Protein AF-A0A7V8VY55-F1 (afdb_monomer)

pLDDT: mean 92.59, std 13.42, range [34.66, 98.81]

Foldseek 3Di:
DVQLQQDQFDFDDDDPDHTRDGDGDDDHDPDNRDADEQEDALDLVSLLVCLLVLHAYEYELDFAFSLVSLVSLVSNVVSVVVNVHDCVSHAYEYEAEEAEDQFQVVQCVQQVVFVLVQVQVVCVVPVNDRDDPVRVVNQPPLRHRYQTGYLVSNLVSVVVVCVSRVGPYYHYPHGHGDGPPVRSVNRVCSCVPRNVVSNVVVVVVVDPDPPPPPPDD

Mean predicted aligned error: 5.54 Å

Radius of gyration: 20.65 Å; Cα contacts (8 Å, |Δi|>4): 339; chains: 1; bounding box: 46×53×50 Å

Sequence (217 aa):
LLAIRERETVNWSGRHRPPIDGRGVYPRALQTPLPIWLASGGTPASAQRGGALGLPMVLAIIGGHWRRFRSIVDIHRHAAKTHEHTPEATPVAINSLGFIAKDSQTALDTYYPAYTAAMRRVASERGWGTMTRDAYDAQVTPEGALYVGSPQQIVEKILHSHEVFGHDRFILQLGTGTIPHREMLAAIELYGSEVIPAVRSALATNAPVPDSEAIAL

Secondary structure (DSSP, 8-state):
-HHHHH-SEEEE--SSS--EEEEE-SSPPSSSSPP-PEEESS-HHHHHHHHHTT--EEEE--SSBGGGGHHHHHHHHHHHHHTT--TTTS-EEEEEEEEE-SSHHHHHHHHHHHHHHHHHHHHHHHTPPP--HHHHHHHHSTTBS-EEE-HHHHHHHHHHHHHHH--SEEEEEE--S---HHHHHHHHHHIIIIIHHHHHHHHHHTSPPPPTTTT--

Nearest PDB structures (foldseek):
  2i7g-assembly1_A  TM=9.757E-01  e=7.241E-27  Agrobacterium fabrum str. C58
  7bip-assembly1_B  TM=8.448E-01  e=4.857E-12  Streptomyces bottropensis
  6ket-assembly1_A  TM=7.429E-01  e=2.023E-09  Cylindrospermum alatosporum CCALA 988
  6ket-assembly1_B  TM=6.864E-01  e=1.136E-09  Cylindrospermum alatosporum CCALA 988
  8k74-assembly1_B  TM=7.537E-01  e=1.007E-08  Klebsiella sp. PCX

Structure (mmCIF, N/CA/C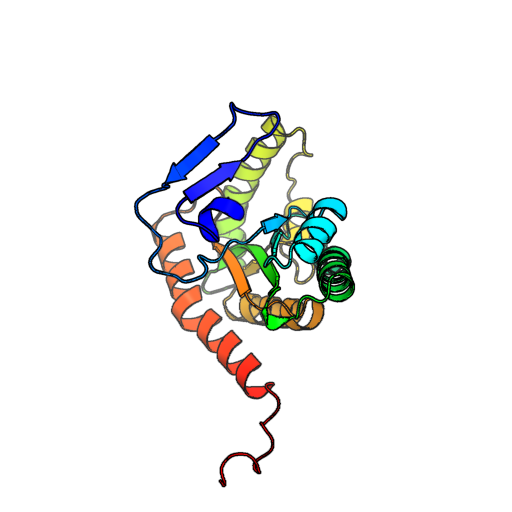/O backbone):
data_AF-A0A7V8VY55-F1
#
_entry.id   AF-A0A7V8VY55-F1
#
loop_
_atom_site.group_PDB
_atom_site.id
_atom_site.type_symbol
_atom_site.label_atom_id
_atom_site.label_alt_id
_atom_site.label_comp_id
_atom_site.label_asym_id
_atom_site.label_entity_id
_atom_site.label_seq_id
_atom_site.pdbx_PDB_ins_code
_atom_site.Cartn_x
_atom_site.Cartn_y
_atom_site.Cartn_z
_atom_site.occupancy
_atom_site.B_iso_or_equiv
_atom_site.auth_seq_id
_atom_site.auth_comp_id
_atom_site.auth_asym_id
_atom_site.auth_atom_id
_atom_site.pdbx_PDB_model_num
ATOM 1 N N . LEU A 1 1 ? -17.771 6.994 12.066 1.00 90.38 1 LEU A N 1
ATOM 2 C CA . LEU A 1 1 ? -17.446 5.635 11.574 1.00 90.38 1 LEU A CA 1
ATOM 3 C C . LEU A 1 1 ? -17.105 4.691 12.718 1.00 90.38 1 LEU A C 1
ATOM 5 O O . LEU A 1 1 ? -17.870 3.764 12.904 1.00 90.38 1 LEU A O 1
ATOM 9 N N . LEU A 1 2 ? -16.066 4.947 13.527 1.00 94.94 2 LEU A N 1
ATOM 10 C CA . LEU A 1 2 ? -15.728 4.077 14.673 1.00 94.94 2 LEU A CA 1
ATOM 11 C C . LEU A 1 2 ? -16.914 3.856 15.631 1.00 94.94 2 LEU A C 1
ATOM 13 O O . LEU A 1 2 ? -17.270 2.715 15.888 1.00 94.94 2 LEU A O 1
ATOM 17 N N . ALA A 1 3 ? -17.620 4.925 16.017 1.00 94.81 3 ALA A N 1
ATOM 18 C CA . ALA A 1 3 ? -18.830 4.815 16.841 1.00 94.81 3 ALA A CA 1
ATOM 19 C C . ALA A 1 3 ? -19.946 3.965 16.194 1.00 94.81 3 ALA A C 1
ATOM 21 O O . ALA A 1 3 ? -20.621 3.207 16.877 1.00 94.81 3 ALA A O 1
ATOM 22 N N . ILE A 1 4 ? -20.113 4.062 14.869 1.00 95.12 4 ILE A N 1
ATOM 23 C CA . ILE A 1 4 ? -21.110 3.285 14.109 1.00 95.12 4 ILE A CA 1
ATOM 24 C C . ILE A 1 4 ? -20.699 1.814 14.002 1.00 95.12 4 ILE A C 1
ATOM 26 O O . ILE A 1 4 ? -21.555 0.937 14.024 1.00 95.12 4 ILE A O 1
ATOM 30 N N . ARG A 1 5 ? -19.398 1.530 13.877 1.00 95.62 5 ARG A N 1
ATOM 31 C CA . ARG A 1 5 ? -18.861 0.165 13.890 1.00 95.62 5 ARG A CA 1
ATOM 32 C C . ARG A 1 5 ? -19.127 -0.509 15.232 1.00 95.62 5 ARG A C 1
ATOM 34 O O . ARG A 1 5 ? -19.500 -1.673 15.258 1.00 95.62 5 ARG A O 1
ATOM 41 N N . GLU A 1 6 ? -18.921 0.228 16.315 1.00 94.50 6 GLU A N 1
ATOM 42 C CA . GLU A 1 6 ? -18.968 -0.300 17.675 1.00 94.50 6 GLU A CA 1
ATOM 43 C C . GLU A 1 6 ? -20.394 -0.472 18.204 1.00 94.50 6 GLU A C 1
ATOM 45 O O . GLU A 1 6 ? -20.652 -1.379 18.988 1.00 94.50 6 GLU A O 1
ATOM 50 N N . ARG A 1 7 ? -21.335 0.380 17.775 1.00 95.00 7 ARG A N 1
ATOM 51 C CA . ARG A 1 7 ? -22.708 0.380 18.292 1.00 95.00 7 ARG A CA 1
ATOM 52 C C . ARG A 1 7 ? -23.730 0.497 17.171 1.00 95.00 7 ARG A C 1
ATOM 54 O O . ARG A 1 7 ? -23.524 1.206 16.187 1.00 95.00 7 ARG A O 1
ATOM 61 N N . GLU A 1 8 ? -24.847 -0.201 17.338 1.00 96.56 8 GLU A N 1
ATOM 62 C CA . GLU A 1 8 ? -26.006 -0.104 16.448 1.00 96.56 8 GLU A CA 1
ATOM 63 C C . GLU A 1 8 ? -26.649 1.278 16.525 1.00 96.56 8 GLU A C 1
ATOM 65 O O . GLU A 1 8 ? -26.788 1.953 15.504 1.00 96.56 8 GLU A O 1
ATOM 70 N N . THR A 1 9 ? -26.961 1.706 17.747 1.00 97.75 9 THR A N 1
ATOM 71 C CA . THR A 1 9 ? -27.528 3.018 18.054 1.00 97.75 9 THR A CA 1
ATOM 72 C C . THR A 1 9 ? -26.423 3.972 18.474 1.00 97.75 9 THR A C 1
ATOM 74 O O . THR A 1 9 ? -25.654 3.689 19.395 1.00 97.75 9 THR A O 1
ATOM 77 N N . VAL A 1 10 ? -26.338 5.117 17.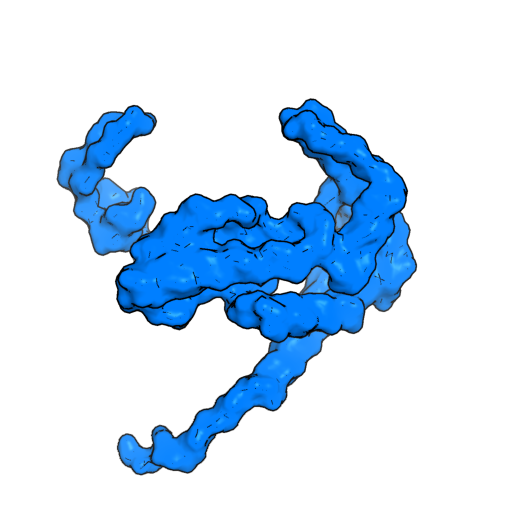801 1.00 97.06 10 VAL A N 1
ATOM 78 C CA . VAL A 1 10 ? -25.229 6.060 17.963 1.00 97.06 10 VAL A CA 1
ATOM 79 C C . VAL A 1 10 ? -25.738 7.414 18.436 1.00 97.06 10 VAL A C 1
ATOM 81 O O . VAL A 1 10 ? -26.727 7.926 17.922 1.00 97.06 10 VAL A O 1
ATOM 84 N N . ASN A 1 11 ? -25.009 8.005 19.380 1.00 96.31 11 ASN A N 1
ATOM 85 C CA . ASN A 1 11 ? -25.041 9.434 19.674 1.00 96.31 11 ASN A CA 1
ATOM 86 C C . ASN A 1 11 ? -23.726 10.039 19.178 1.00 96.31 11 ASN A C 1
ATOM 88 O O . ASN A 1 11 ? -22.653 9.553 19.540 1.00 96.31 11 ASN A O 1
ATOM 92 N N . TRP A 1 12 ? -23.782 11.048 18.310 1.00 95.88 12 TRP A N 1
ATOM 93 C CA . TRP A 1 12 ? -22.575 11.665 17.759 1.00 95.88 12 TRP A CA 1
ATOM 94 C C . TRP A 1 12 ? -22.800 13.122 17.371 1.00 95.88 12 TRP A C 1
ATOM 96 O O . TRP A 1 12 ? -23.773 13.433 16.690 1.00 95.88 12 TRP A O 1
ATOM 106 N N . SER A 1 13 ? -21.846 13.992 17.696 1.00 96.44 13 SER A N 1
ATOM 107 C CA . SER A 1 13 ? -21.814 15.400 17.286 1.00 96.44 13 SER A CA 1
ATOM 108 C C . SER A 1 13 ? -20.437 15.781 16.721 1.00 96.44 13 SER A C 1
ATOM 110 O O . SER A 1 13 ? -19.425 15.136 17.002 1.00 96.44 13 SER A O 1
ATOM 112 N N . GLY A 1 14 ? -20.389 16.815 15.876 1.00 95.06 14 GLY A N 1
ATOM 113 C CA . GLY A 1 14 ? -19.158 17.286 15.241 1.00 95.06 14 GLY A CA 1
ATOM 114 C C . GLY A 1 14 ? -19.376 18.551 14.412 1.00 95.06 14 GLY A C 1
ATOM 115 O O . GLY A 1 14 ? -20.420 19.185 14.505 1.00 95.06 14 GLY A O 1
ATOM 116 N N . ARG A 1 15 ? -18.381 18.934 13.601 1.00 96.50 15 ARG A N 1
ATOM 117 C CA . ARG A 1 15 ? -18.374 20.230 12.888 1.00 96.50 15 ARG A CA 1
ATOM 118 C C . ARG A 1 15 ? -18.890 20.189 11.447 1.00 96.50 15 ARG A C 1
ATOM 120 O O . ARG A 1 15 ? -19.229 21.227 10.900 1.00 96.50 15 ARG A O 1
ATOM 127 N N . HIS A 1 16 ? -18.904 19.016 10.816 1.00 94.88 16 HIS A N 1
ATOM 128 C CA . HIS A 1 16 ? -19.118 18.892 9.364 1.00 94.88 16 HIS A CA 1
ATOM 129 C C . HIS A 1 16 ? -20.530 18.444 8.970 1.00 94.88 16 HIS A C 1
ATOM 131 O O . HIS A 1 16 ? -20.820 18.310 7.786 1.00 94.88 16 HIS A O 1
ATOM 137 N N . ARG A 1 17 ? -21.396 18.163 9.948 1.00 93.69 17 ARG A N 1
ATOM 138 C CA . ARG A 1 17 ? -22.797 17.780 9.743 1.00 93.69 17 ARG A CA 1
ATOM 139 C C . ARG A 1 17 ? -23.590 17.913 11.047 1.00 93.69 17 ARG A C 1
ATOM 141 O O . ARG A 1 17 ? -22.966 17.908 12.112 1.00 93.69 17 ARG A O 1
ATOM 148 N N . PRO A 1 18 ? -24.932 17.945 10.976 1.00 96.75 18 PRO A N 1
ATOM 149 C CA . PRO A 1 18 ? -25.785 17.851 12.154 1.00 96.75 18 PRO A CA 1
ATOM 150 C C . PRO A 1 18 ? -25.481 16.618 13.032 1.00 96.75 18 PRO A C 1
ATOM 152 O O . PRO A 1 18 ? -24.966 15.597 12.529 1.00 96.75 18 PRO A O 1
ATOM 155 N N . PRO A 1 19 ? -25.782 16.703 14.342 1.00 97.06 19 PRO A N 1
ATOM 156 C CA . PRO A 1 19 ? -25.640 15.576 15.253 1.00 97.06 19 PRO A CA 1
ATOM 157 C C . PRO A 1 19 ? -26.561 14.410 14.859 1.00 97.06 19 PRO A C 1
ATOM 159 O O . PRO A 1 19 ? -27.550 14.577 14.149 1.00 97.06 19 PRO A O 1
ATOM 162 N N . ILE A 1 20 ? -26.190 13.201 15.282 1.00 96.50 20 ILE A N 1
ATOM 163 C CA . ILE A 1 20 ? -27.088 12.045 15.312 1.00 96.50 20 ILE A CA 1
ATOM 164 C C . ILE A 1 20 ? -27.447 11.806 16.770 1.00 96.50 20 ILE A C 1
ATOM 166 O O . ILE A 1 20 ? -26.559 11.506 17.569 1.00 96.50 20 ILE A O 1
ATOM 170 N N . ASP A 1 21 ? -28.742 11.868 17.060 1.00 96.94 21 ASP A N 1
ATOM 171 C CA . ASP A 1 21 ? -29.292 11.699 18.400 1.00 96.94 21 ASP A CA 1
ATOM 172 C C . ASP A 1 21 ? -30.007 10.345 18.492 1.00 96.94 21 ASP A C 1
ATOM 174 O O . ASP A 1 21 ? -31.120 10.172 17.988 1.00 96.94 21 ASP A O 1
ATOM 178 N N . GLY A 1 22 ? -29.329 9.360 19.084 1.00 96.94 22 GLY A N 1
ATOM 179 C CA . GLY A 1 22 ? -29.888 8.051 19.425 1.00 96.94 22 GLY A CA 1
ATOM 180 C C . GLY A 1 22 ? -30.468 7.266 18.249 1.00 96.94 22 GLY A C 1
ATOM 181 O O . GLY A 1 22 ? -31.496 6.611 18.407 1.00 96.94 22 GLY A O 1
ATOM 182 N N . ARG A 1 23 ? -29.854 7.327 17.058 1.00 97.44 23 ARG A N 1
ATOM 183 C CA . ARG A 1 23 ? -30.367 6.622 15.866 1.00 97.44 23 ARG A CA 1
ATOM 184 C C . ARG A 1 23 ? -29.603 5.334 15.585 1.00 97.44 23 ARG A C 1
ATOM 186 O O . ARG A 1 23 ? -28.375 5.310 15.676 1.00 97.44 23 ARG A O 1
ATOM 193 N N . GLY A 1 24 ? -30.345 4.297 15.197 1.00 97.31 24 GLY A N 1
ATOM 194 C CA . GLY A 1 24 ? -29.802 3.047 14.670 1.00 97.31 24 GLY A CA 1
ATOM 195 C C . GLY A 1 24 ? -29.232 3.222 13.260 1.00 97.31 24 GLY A C 1
ATOM 196 O O . GLY A 1 24 ? -29.799 3.960 12.451 1.00 97.31 24 GLY A O 1
ATOM 197 N N . VAL A 1 25 ? -28.122 2.548 12.955 1.00 96.69 25 VAL A N 1
ATOM 198 C CA . VAL A 1 25 ? -27.525 2.512 11.609 1.00 96.69 25 VAL A CA 1
ATOM 199 C C . VAL A 1 25 ? -27.585 1.094 11.052 1.00 96.69 25 VAL A C 1
ATOM 201 O O . VAL A 1 25 ? -26.927 0.199 11.590 1.00 96.69 25 VAL A O 1
ATOM 204 N N . TYR A 1 26 ? -28.332 0.926 9.957 1.00 96.94 26 TYR A N 1
ATOM 205 C CA . TYR A 1 26 ? -28.643 -0.361 9.331 1.00 96.94 26 TYR A CA 1
ATOM 206 C C . TYR A 1 26 ? -28.340 -0.373 7.823 1.00 96.94 26 TYR A C 1
ATOM 208 O O . TYR A 1 26 ? -28.391 0.689 7.195 1.00 96.94 26 TYR A O 1
ATOM 216 N N . PRO A 1 27 ? -28.088 -1.558 7.229 1.00 96.44 27 PRO A N 1
ATOM 217 C CA . PRO A 1 27 ? -27.926 -2.862 7.891 1.00 96.44 27 PRO A CA 1
ATOM 218 C C . PRO A 1 27 ? -26.636 -2.948 8.728 1.00 96.44 27 PRO A C 1
ATOM 220 O O . PRO A 1 27 ? -25.718 -2.145 8.555 1.00 96.44 27 PRO A O 1
ATOM 223 N N . ARG A 1 28 ? -26.570 -3.909 9.661 1.00 95.81 28 ARG A N 1
ATOM 224 C CA . ARG A 1 28 ? -25.356 -4.161 10.456 1.00 95.81 28 ARG A CA 1
ATOM 225 C C . ARG A 1 28 ? -24.340 -4.969 9.655 1.00 95.81 28 ARG A C 1
ATOM 227 O O . ARG A 1 28 ? -24.705 -5.813 8.841 1.00 95.81 28 ARG A O 1
ATOM 234 N N . ALA A 1 29 ? -23.060 -4.692 9.895 1.00 95.19 29 ALA A N 1
ATOM 235 C CA . ALA A 1 29 ? -21.979 -5.477 9.319 1.00 95.19 29 ALA A CA 1
ATOM 236 C C . ALA A 1 29 ? -22.001 -6.900 9.890 1.00 95.19 29 ALA A C 1
ATOM 238 O O . ALA A 1 29 ? -22.255 -7.086 11.076 1.00 95.19 29 ALA A O 1
ATOM 239 N N . LEU A 1 30 ? -21.678 -7.884 9.050 1.00 96.19 30 LEU A N 1
ATOM 240 C CA . LEU A 1 30 ? -21.534 -9.277 9.478 1.00 96.19 30 LEU A CA 1
ATOM 241 C C . LEU A 1 30 ? -20.320 -9.478 10.405 1.00 96.19 30 LEU A C 1
ATOM 243 O O . LEU A 1 30 ? -20.323 -10.357 11.257 1.00 96.19 30 LEU A O 1
ATOM 247 N N . GLN A 1 31 ? -19.269 -8.674 10.222 1.00 96.06 31 GLN A N 1
ATOM 248 C CA . GLN A 1 31 ? -18.021 -8.770 10.979 1.00 96.06 31 GLN A CA 1
ATOM 249 C C . GLN A 1 31 ? -18.089 -7.984 12.294 1.00 96.06 31 GLN A C 1
ATOM 251 O O . GLN A 1 31 ? -18.498 -6.819 12.303 1.00 96.06 31 GLN A O 1
ATOM 256 N N . THR A 1 32 ? -17.560 -8.579 13.366 1.00 91.69 32 THR A N 1
ATOM 257 C CA . THR A 1 32 ? -17.476 -7.967 14.699 1.00 91.69 32 THR A CA 1
ATOM 258 C C . THR A 1 32 ? -16.022 -7.956 15.186 1.00 91.69 32 THR A C 1
ATOM 260 O O . THR A 1 32 ? -15.544 -8.986 15.653 1.00 91.69 32 THR A O 1
ATOM 263 N N . PRO A 1 33 ? -15.301 -6.821 15.106 1.00 92.06 33 PRO A N 1
ATOM 264 C CA . PRO A 1 33 ? -15.683 -5.555 14.474 1.00 92.06 33 PRO A CA 1
ATOM 265 C C . PRO A 1 33 ? -15.403 -5.530 12.955 1.00 92.06 33 PRO A C 1
ATOM 267 O O . PRO A 1 33 ? -14.492 -6.194 12.469 1.00 92.06 33 PRO A O 1
ATOM 270 N N . LEU A 1 34 ? -16.124 -4.690 12.198 1.00 95.62 34 LEU A N 1
ATOM 271 C CA . LEU A 1 34 ? -15.795 -4.391 10.793 1.00 95.62 34 LEU A CA 1
ATOM 272 C C . LEU A 1 34 ? -14.389 -3.750 10.689 1.00 95.62 34 LEU A C 1
ATOM 274 O O . LEU A 1 34 ? -14.188 -2.660 11.239 1.00 95.62 34 LEU A O 1
ATOM 278 N N . PRO A 1 35 ? -13.405 -4.348 9.989 1.00 93.75 35 PRO A N 1
ATOM 279 C CA . PRO A 1 35 ? -12.061 -3.779 9.915 1.00 93.75 35 PRO A CA 1
ATOM 280 C C . PRO A 1 35 ? -12.059 -2.399 9.246 1.00 93.75 35 PRO A C 1
ATOM 282 O O . PRO A 1 35 ? -12.605 -2.220 8.160 1.00 93.75 35 PRO A O 1
ATOM 285 N N . ILE A 1 36 ? -11.424 -1.416 9.887 1.00 96.25 36 ILE A N 1
ATOM 286 C CA . ILE A 1 36 ? -11.248 -0.064 9.340 1.00 96.25 36 ILE A CA 1
ATOM 287 C C . ILE A 1 36 ? -9.754 0.223 9.312 1.00 96.25 36 ILE A C 1
ATOM 289 O O . ILE A 1 36 ? -9.117 0.235 10.360 1.00 96.25 36 ILE A O 1
ATOM 293 N N . TRP A 1 37 ? -9.225 0.467 8.115 1.00 97.12 37 TRP A N 1
ATOM 294 C CA . TRP A 1 37 ? -7.823 0.806 7.891 1.00 97.12 37 TRP A CA 1
ATOM 295 C C . TRP A 1 37 ? -7.681 2.301 7.618 1.00 97.12 37 TRP A C 1
ATOM 297 O O . TRP A 1 37 ? -8.455 2.875 6.848 1.00 97.12 37 TRP A O 1
ATOM 307 N N . LEU A 1 38 ? -6.682 2.935 8.226 1.00 96.94 38 LEU A N 1
ATOM 308 C CA . LEU A 1 38 ? -6.334 4.324 7.954 1.00 96.94 38 LEU A CA 1
ATOM 309 C C . LEU A 1 38 ? -5.283 4.381 6.843 1.00 96.94 38 LEU A C 1
ATOM 311 O O . LEU A 1 38 ? -4.166 3.901 7.012 1.00 96.94 38 LEU A O 1
ATOM 315 N N . ALA A 1 39 ? -5.623 4.996 5.711 1.00 97.06 39 ALA A N 1
ATOM 316 C CA . ALA A 1 39 ? -4.647 5.281 4.665 1.00 97.06 39 ALA A CA 1
ATOM 317 C C . ALA A 1 39 ? -3.807 6.514 5.039 1.00 97.06 39 ALA A C 1
ATOM 319 O O . ALA A 1 39 ? -4.354 7.573 5.357 1.00 97.06 39 ALA A O 1
ATOM 320 N N . SER A 1 40 ? -2.483 6.386 4.983 1.00 94.75 40 SER A N 1
ATOM 321 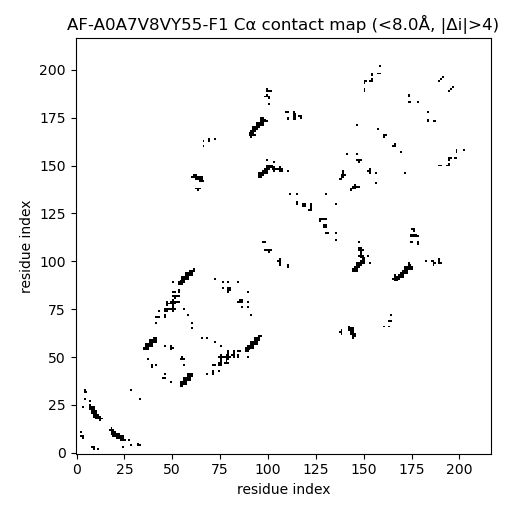C CA . SER A 1 40 ? -1.523 7.457 5.247 1.00 94.75 40 SER A CA 1
ATOM 322 C C . SER A 1 40 ? -0.654 7.710 4.020 1.00 94.75 40 SER A C 1
ATOM 324 O O . SER A 1 40 ? -0.026 6.800 3.486 1.00 94.75 40 SER A O 1
ATOM 326 N N . GLY A 1 41 ? -0.572 8.975 3.604 1.00 90.81 41 GLY A N 1
ATOM 327 C CA . GLY A 1 41 ? 0.335 9.427 2.544 1.00 90.81 41 GLY A CA 1
ATOM 328 C C . GLY A 1 41 ? 1.782 9.641 3.001 1.00 90.81 41 GLY A C 1
ATOM 329 O O . GLY A 1 41 ? 2.570 10.196 2.244 1.00 90.81 41 GLY A O 1
ATOM 330 N N . GLY A 1 42 ? 2.122 9.273 4.243 1.00 91.62 42 GLY A N 1
ATOM 331 C CA . GLY A 1 42 ? 3.464 9.458 4.800 1.00 91.62 42 GLY A CA 1
ATOM 332 C C . GLY A 1 42 ? 3.632 10.674 5.716 1.00 91.62 42 GLY A C 1
ATOM 333 O O . GLY A 1 42 ? 4.760 11.083 5.967 1.00 91.62 42 GLY A O 1
ATOM 334 N N . THR A 1 43 ? 2.548 11.273 6.226 1.00 94.50 43 THR A N 1
ATOM 335 C CA . THR A 1 43 ? 2.656 12.368 7.204 1.00 94.50 43 THR A CA 1
ATOM 336 C C . THR A 1 43 ? 2.747 11.824 8.639 1.00 94.50 43 THR A C 1
ATOM 338 O O . THR A 1 43 ? 1.919 10.990 9.025 1.00 94.50 43 THR A O 1
ATOM 341 N N . PRO A 1 44 ? 3.690 12.318 9.471 1.00 97.06 44 PRO A N 1
ATOM 342 C CA . PRO A 1 44 ? 3.822 11.909 10.873 1.00 97.06 44 PRO A CA 1
ATOM 343 C C . PRO A 1 44 ? 2.519 12.002 11.674 1.00 97.06 44 PRO A C 1
ATOM 345 O O . PRO A 1 44 ? 2.152 11.065 12.378 1.00 97.06 44 PRO A O 1
ATOM 348 N N . ALA A 1 45 ? 1.769 13.096 11.507 1.00 97.62 45 ALA A N 1
ATOM 349 C CA . ALA A 1 45 ? 0.528 13.331 12.244 1.00 97.62 45 ALA A CA 1
ATOM 350 C C . ALA A 1 45 ? -0.560 12.281 11.948 1.00 97.62 45 ALA A C 1
ATOM 352 O O . ALA A 1 45 ? -1.260 11.842 12.863 1.00 97.62 45 ALA A O 1
ATOM 353 N N . SER A 1 46 ? -0.699 11.841 10.690 1.00 96.81 46 SER A N 1
ATOM 354 C CA . SER A 1 46 ? -1.668 10.795 10.333 1.00 96.81 46 SER A CA 1
ATOM 355 C C . SER A 1 46 ? -1.270 9.439 10.911 1.00 96.81 46 SER A C 1
ATOM 357 O O . SER A 1 46 ? -2.131 8.726 11.425 1.00 96.81 46 SER A O 1
ATOM 359 N N . ALA A 1 47 ? 0.023 9.100 10.876 1.00 97.81 47 ALA A N 1
ATOM 360 C CA . ALA A 1 47 ? 0.536 7.860 11.457 1.00 97.81 47 ALA A CA 1
ATOM 361 C C . ALA A 1 47 ? 0.357 7.824 12.980 1.00 97.81 47 ALA A C 1
ATOM 363 O O . ALA A 1 47 ? -0.187 6.855 13.509 1.00 97.81 47 ALA A O 1
ATOM 364 N N . GLN A 1 48 ? 0.718 8.910 13.669 1.00 98.12 48 GLN A N 1
ATOM 365 C CA . GLN A 1 48 ? 0.543 9.039 15.116 1.00 98.12 48 GLN A CA 1
ATOM 366 C C . GLN A 1 48 ? -0.929 8.886 15.511 1.00 98.12 48 GLN A C 1
ATOM 368 O O . GLN A 1 48 ? -1.253 8.138 16.430 1.00 98.12 48 GLN A O 1
ATOM 373 N N . ARG A 1 49 ? -1.840 9.550 14.788 1.00 97.50 49 ARG A N 1
ATOM 374 C CA . ARG A 1 49 ? -3.281 9.433 15.033 1.00 97.50 49 ARG A CA 1
ATOM 375 C C . ARG A 1 49 ? -3.793 8.011 14.801 1.00 97.50 49 ARG A C 1
ATOM 377 O O . ARG A 1 49 ? -4.627 7.548 15.571 1.00 97.50 49 ARG A O 1
ATOM 384 N N . GLY A 1 50 ? -3.333 7.340 13.744 1.00 97.25 50 GLY A N 1
ATOM 385 C CA . GLY A 1 50 ? -3.708 5.955 13.454 1.00 97.25 50 GLY A CA 1
ATOM 386 C C . GLY A 1 50 ? -3.309 5.005 14.581 1.00 97.25 50 GLY A C 1
ATOM 387 O O . GLY A 1 50 ? -4.147 4.238 15.048 1.00 97.25 50 GLY A O 1
ATOM 388 N N . GLY A 1 51 ? -2.069 5.131 15.064 1.00 97.88 51 GLY A N 1
ATOM 389 C CA . GLY A 1 51 ? -1.560 4.326 16.172 1.00 97.88 51 GLY A CA 1
ATOM 390 C C . GLY A 1 51 ? -2.308 4.596 17.474 1.00 97.88 51 GLY A C 1
ATOM 391 O O . GLY A 1 51 ? -2.800 3.665 18.096 1.00 97.88 51 GLY A O 1
ATOM 392 N N . ALA A 1 52 ? -2.498 5.867 17.840 1.00 97.88 52 ALA A N 1
ATOM 393 C CA . ALA A 1 52 ? -3.229 6.245 19.055 1.00 97.88 52 ALA A CA 1
ATOM 394 C C . ALA A 1 52 ? -4.677 5.714 19.091 1.00 97.88 52 ALA A C 1
ATOM 396 O O . ALA A 1 52 ? -5.209 5.407 20.156 1.00 97.88 52 ALA A O 1
ATOM 397 N N . LEU A 1 53 ? -5.319 5.588 17.923 1.00 96.94 53 LEU A N 1
ATOM 398 C CA . LEU A 1 53 ? -6.669 5.034 17.785 1.00 96.94 53 LEU A CA 1
ATOM 399 C C . LEU A 1 53 ? -6.714 3.498 17.720 1.00 96.94 53 LEU A C 1
ATOM 401 O O . LEU A 1 53 ? -7.807 2.951 17.571 1.00 96.94 53 LEU A O 1
ATOM 405 N N . GLY A 1 54 ? -5.570 2.812 17.768 1.00 97.00 54 GLY A N 1
ATOM 406 C CA . GLY A 1 54 ? -5.511 1.356 17.643 1.00 97.00 54 GLY A CA 1
ATOM 407 C C . GLY A 1 54 ? -5.976 0.864 16.274 1.00 97.00 54 GLY A C 1
ATOM 408 O O . GLY A 1 54 ? -6.610 -0.183 16.171 1.00 97.00 54 GLY A O 1
ATOM 409 N N . LEU A 1 55 ? -5.746 1.649 15.213 1.00 97.56 55 LEU A N 1
ATOM 410 C CA . LEU A 1 55 ? -6.189 1.297 13.866 1.00 97.56 55 LEU A CA 1
ATOM 411 C C . LEU A 1 55 ? -5.050 0.712 13.027 1.00 97.56 55 LEU A C 1
ATOM 413 O O . LEU A 1 55 ? -3.948 1.273 13.023 1.00 97.56 55 LEU A O 1
ATOM 417 N N . PRO A 1 56 ? -5.338 -0.326 12.221 1.00 97.88 56 PRO A N 1
ATOM 418 C CA . PRO A 1 56 ? -4.487 -0.712 11.108 1.00 97.88 56 PRO A CA 1
ATOM 419 C C . PRO A 1 56 ? -4.164 0.472 10.187 1.00 97.88 56 PRO A C 1
ATOM 421 O O . PRO A 1 56 ? -5.025 1.326 9.936 1.00 97.88 56 PRO A O 1
ATOM 424 N N . MET A 1 57 ? -2.956 0.503 9.627 1.00 98.25 57 MET A N 1
ATOM 425 C CA . MET A 1 57 ? -2.520 1.568 8.717 1.00 98.25 57 MET A CA 1
ATOM 426 C C . MET A 1 57 ? -2.126 1.011 7.353 1.00 98.25 57 MET A C 1
ATOM 428 O O . MET A 1 57 ? -1.416 0.019 7.279 1.00 98.25 57 MET A O 1
ATOM 432 N N . VAL A 1 58 ? -2.535 1.675 6.269 1.00 98.38 58 VAL A N 1
ATOM 433 C CA . VAL A 1 58 ? -1.969 1.458 4.927 1.00 98.38 58 VAL A CA 1
ATOM 434 C C . VAL A 1 58 ? -1.079 2.648 4.583 1.00 98.38 58 VAL A C 1
ATOM 436 O O . VAL A 1 58 ? -1.565 3.778 4.528 1.00 98.38 58 VAL A O 1
ATOM 439 N N . LEU A 1 59 ? 0.212 2.414 4.366 1.00 98.12 59 LEU A N 1
ATOM 440 C CA . LEU A 1 59 ? 1.191 3.446 4.041 1.00 98.12 59 LEU A CA 1
ATOM 441 C C . LEU A 1 59 ? 1.488 3.486 2.540 1.00 98.12 59 LEU A C 1
ATOM 443 O O . LEU A 1 59 ? 2.026 2.530 1.982 1.00 98.12 59 LEU A O 1
ATOM 447 N N . ALA A 1 60 ? 1.205 4.628 1.916 1.00 97.00 60 ALA A N 1
ATOM 448 C CA . ALA A 1 60 ? 1.498 4.859 0.508 1.00 97.00 60 ALA A CA 1
ATOM 449 C C . ALA A 1 60 ? 2.979 5.158 0.285 1.00 97.00 60 ALA A C 1
ATOM 451 O O . ALA A 1 60 ? 3.484 6.209 0.678 1.00 97.00 60 ALA A O 1
ATOM 452 N N . ILE A 1 61 ? 3.658 4.243 -0.403 1.00 96.44 61 ILE A N 1
ATOM 453 C CA . ILE A 1 61 ? 5.047 4.384 -0.832 1.00 96.44 61 ILE A CA 1
ATOM 454 C C . ILE A 1 61 ? 5.035 4.976 -2.242 1.00 96.44 61 ILE A C 1
ATOM 456 O O . ILE A 1 61 ? 4.994 4.259 -3.242 1.00 96.44 61 ILE A O 1
ATOM 460 N N . ILE A 1 62 ? 5.015 6.308 -2.319 1.00 90.38 62 ILE A N 1
ATOM 461 C CA . ILE A 1 62 ? 4.965 7.051 -3.585 1.00 90.38 62 ILE A CA 1
ATOM 462 C C . ILE A 1 62 ? 6.155 8.008 -3.668 1.00 90.38 62 ILE A C 1
ATOM 464 O O . ILE A 1 62 ? 6.322 8.898 -2.831 1.00 90.38 62 ILE A O 1
ATOM 468 N N . GLY A 1 63 ? 6.956 7.840 -4.720 1.00 87.44 63 GLY A N 1
ATOM 469 C CA . GLY A 1 63 ? 8.090 8.698 -5.039 1.00 87.44 63 GLY A CA 1
ATOM 470 C C . GLY A 1 63 ? 9.320 8.488 -4.153 1.00 87.44 63 GLY A C 1
ATOM 471 O O . GLY A 1 63 ? 9.230 8.237 -2.948 1.00 87.44 63 GLY A O 1
ATOM 472 N N . GLY A 1 64 ? 10.489 8.673 -4.766 1.00 89.56 64 GLY A N 1
ATOM 473 C CA . GLY A 1 64 ? 11.788 8.639 -4.096 1.00 89.56 64 GLY A CA 1
ATOM 474 C C . GLY A 1 64 ? 12.171 7.267 -3.540 1.00 89.56 64 GLY A C 1
ATOM 475 O O . GLY A 1 64 ? 11.612 6.237 -3.914 1.00 89.56 64 GLY A O 1
ATOM 476 N N . HIS A 1 65 ? 13.147 7.279 -2.633 1.00 94.00 65 HIS A N 1
ATOM 477 C CA . HIS A 1 65 ? 13.669 6.070 -2.011 1.00 94.00 65 HIS A CA 1
ATOM 478 C C . HIS A 1 65 ? 12.662 5.494 -1.006 1.00 94.00 65 HIS A C 1
ATOM 480 O O . HIS A 1 65 ? 12.278 6.179 -0.056 1.00 94.00 65 HIS A O 1
ATOM 486 N N . TRP A 1 66 ? 12.270 4.225 -1.156 1.00 94.50 66 TRP A N 1
ATOM 487 C CA . TRP A 1 66 ? 11.229 3.629 -0.307 1.00 94.50 66 TRP A CA 1
ATOM 488 C C . TRP A 1 66 ? 11.622 3.534 1.183 1.00 94.50 66 TRP A C 1
ATOM 490 O O . TRP A 1 66 ? 10.783 3.774 2.045 1.00 94.50 66 TRP A O 1
ATOM 500 N N . ARG A 1 67 ? 12.896 3.291 1.529 1.00 95.00 67 ARG A N 1
ATOM 501 C CA . ARG A 1 67 ? 13.367 3.191 2.930 1.00 95.00 67 ARG A CA 1
ATOM 502 C C . ARG A 1 67 ? 13.040 4.410 3.792 1.00 95.00 67 ARG A C 1
ATOM 504 O O . ARG A 1 67 ? 12.828 4.257 4.992 1.00 95.00 67 ARG A O 1
ATOM 511 N N . ARG A 1 68 ? 12.933 5.608 3.202 1.00 94.00 68 ARG A N 1
ATOM 512 C CA . ARG A 1 68 ? 12.612 6.845 3.940 1.00 94.00 68 ARG A CA 1
ATOM 513 C C . ARG A 1 68 ? 11.269 6.780 4.675 1.00 94.00 68 ARG A C 1
ATOM 515 O O . ARG A 1 68 ? 11.074 7.490 5.653 1.00 94.00 68 ARG A O 1
ATOM 522 N N . PHE A 1 69 ? 10.353 5.928 4.212 1.00 96.25 69 PHE A N 1
ATOM 523 C CA . PHE A 1 69 ? 9.025 5.755 4.796 1.00 96.25 69 PHE A CA 1
ATOM 524 C C . PHE A 1 69 ? 9.035 4.934 6.096 1.00 96.25 69 PHE A C 1
ATOM 526 O O . PHE A 1 69 ? 8.016 4.884 6.785 1.00 96.25 69 PHE A O 1
ATOM 533 N N . ARG A 1 70 ? 10.177 4.338 6.478 1.00 97.00 70 ARG A N 1
ATOM 534 C CA . ARG A 1 70 ? 10.318 3.533 7.703 1.00 97.00 70 ARG A CA 1
ATOM 535 C C . ARG A 1 70 ? 9.907 4.312 8.949 1.00 97.00 70 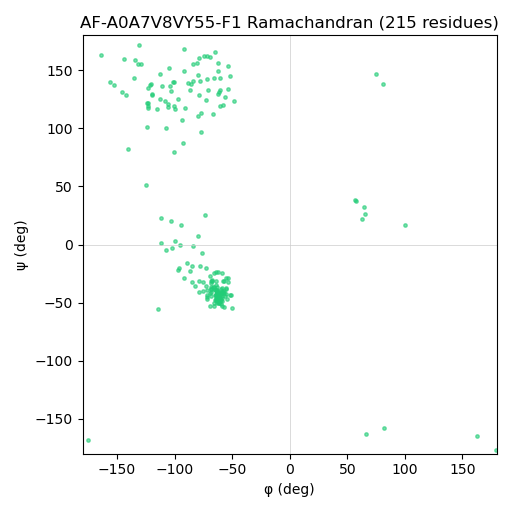ARG A C 1
ATOM 537 O O . ARG A 1 70 ? 9.159 3.791 9.770 1.00 97.00 70 ARG A O 1
ATOM 544 N N . SER A 1 71 ? 10.315 5.576 9.031 1.00 96.94 71 SER A N 1
ATOM 545 C CA . SER A 1 71 ? 9.986 6.448 10.161 1.00 96.94 71 SER A CA 1
ATOM 546 C C . SER A 1 71 ? 8.478 6.586 10.384 1.00 96.94 71 SER A C 1
ATOM 548 O O . SER A 1 71 ? 8.034 6.700 11.520 1.00 96.94 71 SER A O 1
ATOM 550 N N . ILE A 1 72 ? 7.665 6.518 9.326 1.00 98.12 72 ILE A N 1
ATOM 551 C CA . ILE A 1 72 ? 6.204 6.616 9.423 1.00 98.12 72 ILE A CA 1
ATOM 552 C C . ILE A 1 72 ? 5.604 5.359 10.057 1.00 98.12 72 ILE A C 1
ATOM 554 O O . ILE A 1 72 ? 4.687 5.463 10.873 1.00 98.12 72 ILE A O 1
ATOM 558 N N . VAL A 1 73 ? 6.142 4.183 9.722 1.00 98.12 73 VAL A N 1
ATOM 559 C CA . VAL A 1 73 ? 5.771 2.915 10.365 1.00 98.12 73 VAL A CA 1
ATOM 560 C C . VAL A 1 73 ? 6.141 2.946 11.848 1.00 98.12 73 VAL A C 1
ATOM 562 O O . VAL A 1 73 ? 5.317 2.598 12.692 1.00 98.12 73 VAL A O 1
ATOM 565 N N . ASP A 1 74 ? 7.343 3.426 12.175 1.00 98.12 74 ASP A N 1
ATOM 566 C CA . ASP A 1 74 ? 7.806 3.521 13.562 1.00 98.12 74 ASP A CA 1
ATOM 567 C C . ASP A 1 74 ? 6.944 4.482 14.391 1.00 98.12 74 ASP A C 1
ATOM 569 O O . ASP A 1 74 ? 6.580 4.158 15.519 1.00 98.12 74 ASP A O 1
ATOM 573 N N . ILE A 1 75 ? 6.550 5.630 13.828 1.00 98.50 75 ILE A N 1
ATOM 574 C CA . ILE A 1 75 ? 5.656 6.592 14.491 1.00 98.50 75 ILE A CA 1
ATOM 575 C C . ILE A 1 75 ? 4.293 5.964 14.797 1.00 98.50 75 ILE A C 1
ATOM 577 O O . ILE A 1 75 ? 3.773 6.140 15.900 1.00 98.50 75 ILE A O 1
ATOM 581 N N . HIS A 1 76 ? 3.708 5.238 13.841 1.00 98.62 76 HIS A N 1
ATOM 582 C CA . HIS A 1 76 ? 2.425 4.559 14.040 1.00 98.62 76 HIS A CA 1
ATOM 583 C C . HIS A 1 76 ? 2.518 3.507 15.151 1.00 98.62 76 HIS A C 1
ATOM 585 O O . HIS A 1 76 ? 1.739 3.561 16.103 1.00 98.62 76 HIS A O 1
ATOM 591 N N . ARG A 1 77 ? 3.526 2.631 15.099 1.00 98.12 77 ARG A N 1
ATOM 592 C CA . ARG A 1 77 ? 3.750 1.597 16.121 1.00 98.12 77 ARG A CA 1
ATOM 593 C C . ARG A 1 77 ? 4.051 2.178 17.496 1.00 98.12 77 ARG A C 1
ATOM 595 O O . ARG A 1 77 ? 3.536 1.689 18.496 1.00 98.12 77 ARG A O 1
ATOM 602 N N . HIS A 1 78 ? 4.860 3.234 17.559 1.00 98.31 78 HIS A N 1
ATOM 603 C CA . HIS A 1 78 ? 5.151 3.919 18.812 1.00 98.31 78 HIS A CA 1
ATOM 604 C C . HIS A 1 78 ? 3.879 4.521 19.417 1.00 98.31 78 HIS A C 1
ATOM 606 O O . HIS A 1 78 ? 3.617 4.335 20.601 1.00 98.31 78 HIS A O 1
ATOM 612 N N . ALA A 1 79 ? 3.052 5.188 18.608 1.00 98.44 79 ALA A N 1
ATOM 613 C CA . ALA A 1 79 ? 1.792 5.747 19.082 1.00 98.44 79 ALA A CA 1
ATOM 614 C C . ALA A 1 79 ? 0.807 4.662 19.545 1.00 98.44 79 ALA A C 1
ATOM 616 O O . ALA A 1 79 ? 0.154 4.862 20.568 1.00 98.44 79 ALA A O 1
ATOM 617 N N . ALA A 1 80 ? 0.738 3.525 18.843 1.00 98.31 80 ALA A N 1
ATOM 618 C CA . ALA A 1 80 ? -0.050 2.361 19.251 1.00 98.31 80 ALA A CA 1
ATOM 619 C C . ALA A 1 80 ? 0.398 1.827 20.614 1.00 98.31 80 ALA A C 1
ATOM 621 O O . ALA A 1 80 ? -0.414 1.740 21.531 1.00 98.31 80 ALA A O 1
ATOM 622 N N . LYS A 1 81 ? 1.704 1.588 20.779 1.00 98.19 81 LYS A N 1
ATOM 623 C CA . LYS A 1 81 ? 2.290 1.112 22.036 1.00 98.19 81 LYS A CA 1
ATOM 624 C C . LYS A 1 81 ? 2.032 2.070 23.202 1.00 98.19 81 LYS A C 1
ATOM 626 O O . LYS A 1 81 ? 1.660 1.625 24.280 1.00 98.19 81 LYS A O 1
ATOM 631 N N . THR A 1 82 ? 2.207 3.374 22.994 1.00 98.12 82 THR A N 1
ATOM 632 C CA . THR A 1 82 ? 1.968 4.399 24.027 1.00 98.12 82 THR A CA 1
ATOM 633 C C . THR A 1 82 ? 0.499 4.474 24.461 1.00 98.12 82 THR A C 1
ATOM 635 O O . THR A 1 82 ? 0.223 4.907 25.572 1.00 98.12 82 THR A O 1
ATOM 638 N N . HIS A 1 83 ? -0.437 4.039 23.612 1.00 98.12 83 HIS A N 1
ATOM 639 C CA . HIS A 1 83 ? -1.868 3.947 23.930 1.00 98.12 83 HIS A CA 1
ATOM 640 C C . HIS A 1 83 ? -2.311 2.505 24.227 1.00 98.12 83 HIS A C 1
ATOM 642 O O . HIS A 1 83 ? -3.498 2.208 24.132 1.00 98.12 83 HIS A O 1
ATOM 648 N N . GLU A 1 84 ? -1.364 1.625 24.573 1.00 97.81 84 GLU A N 1
ATOM 649 C CA . GLU A 1 84 ? -1.616 0.250 25.029 1.00 97.81 84 GLU A CA 1
ATOM 650 C C . GLU A 1 84 ? -2.306 -0.654 23.990 1.00 97.81 84 GLU A C 1
ATOM 652 O O . GLU A 1 84 ? -2.883 -1.686 24.328 1.00 97.81 84 GLU A O 1
ATOM 657 N N . HIS A 1 85 ? -2.202 -0.315 22.701 1.00 97.44 85 HIS A N 1
ATOM 658 C CA . HIS A 1 85 ? -2.656 -1.188 21.617 1.00 97.44 85 HIS A CA 1
ATOM 659 C C . HIS A 1 85 ? -1.579 -2.210 21.263 1.00 97.44 85 HIS A C 1
ATOM 661 O O . HIS A 1 85 ? -0.389 -1.884 21.201 1.00 97.44 85 HIS A O 1
ATOM 667 N N . THR A 1 86 ? -1.992 -3.444 20.979 1.00 93.44 86 THR A N 1
ATOM 668 C CA . THR A 1 86 ? -1.058 -4.510 20.600 1.00 93.44 86 THR A CA 1
ATOM 669 C C . THR A 1 86 ? -0.654 -4.414 19.122 1.00 93.44 86 THR A C 1
ATOM 671 O O . THR A 1 86 ? -1.406 -3.858 18.305 1.00 93.44 86 THR A O 1
ATOM 674 N N . PRO A 1 87 ? 0.514 -4.960 18.733 1.00 89.12 87 PRO A N 1
ATOM 675 C CA . PRO A 1 87 ? 0.909 -5.044 17.327 1.00 89.12 87 PRO A CA 1
ATOM 676 C C . PRO A 1 87 ? -0.128 -5.765 16.454 1.00 89.12 87 PRO A C 1
ATOM 678 O O . PRO A 1 87 ? -0.424 -5.314 15.351 1.00 89.12 87 PRO A O 1
ATOM 681 N N . GLU A 1 88 ? -0.756 -6.822 16.972 1.00 91.44 88 GLU A N 1
ATOM 682 C CA . GLU A 1 88 ? -1.757 -7.629 16.262 1.00 91.44 88 GLU A CA 1
ATOM 683 C C . GLU A 1 88 ? -3.046 -6.838 15.994 1.00 91.44 88 GLU A C 1
ATOM 685 O O . GLU A 1 88 ? -3.715 -7.050 14.982 1.00 91.44 88 GLU A O 1
ATOM 690 N N . ALA A 1 89 ? -3.390 -5.894 16.878 1.00 90.25 89 ALA A N 1
ATOM 691 C CA . ALA A 1 89 ? -4.518 -4.983 16.696 1.00 90.25 89 ALA A CA 1
ATOM 692 C C . ALA A 1 89 ? -4.208 -3.839 15.713 1.00 90.25 89 ALA A C 1
ATOM 694 O O . ALA A 1 89 ? -5.122 -3.210 15.173 1.00 90.25 89 ALA A O 1
ATOM 695 N N . THR A 1 90 ? -2.924 -3.574 15.458 1.00 95.50 90 THR A N 1
ATOM 696 C CA . THR A 1 90 ? -2.445 -2.435 14.665 1.00 95.50 90 THR A CA 1
ATOM 697 C C . THR A 1 90 ? -1.543 -2.844 13.492 1.00 95.50 90 THR A C 1
ATOM 699 O O . THR A 1 90 ? -0.472 -2.260 13.310 1.00 95.50 90 THR A O 1
ATOM 702 N N . PRO A 1 91 ? -1.972 -3.794 12.634 1.00 97.44 91 PRO A N 1
ATOM 703 C CA . PRO A 1 91 ? -1.166 -4.239 11.509 1.00 97.44 91 PRO A CA 1
ATOM 704 C C . PRO A 1 91 ? -0.904 -3.099 10.521 1.00 97.44 91 PRO A C 1
ATOM 706 O O . PRO A 1 91 ? -1.720 -2.189 10.320 1.00 97.44 91 PRO A O 1
ATOM 709 N N . VAL A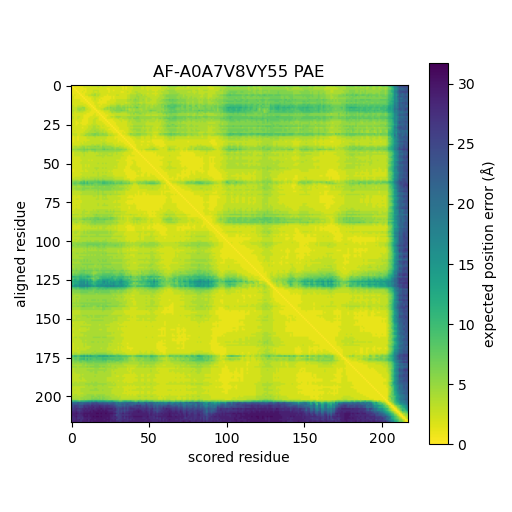 1 92 ? 0.248 -3.172 9.867 1.00 98.19 92 VAL A N 1
ATOM 710 C CA . VAL A 1 92 ? 0.713 -2.191 8.892 1.00 98.19 92 VAL A CA 1
ATOM 711 C C . VAL A 1 92 ? 0.735 -2.831 7.517 1.00 98.19 92 VAL A C 1
ATOM 713 O O . VAL A 1 92 ? 1.381 -3.844 7.286 1.00 98.19 92 VAL A O 1
ATOM 716 N N . ALA A 1 93 ? 0.061 -2.200 6.568 1.00 98.38 93 ALA A N 1
ATOM 717 C CA . ALA A 1 93 ? 0.169 -2.501 5.157 1.00 98.38 93 ALA A CA 1
ATOM 718 C C . ALA A 1 93 ? 1.000 -1.424 4.462 1.00 98.38 93 ALA A C 1
ATOM 720 O O . ALA A 1 93 ? 0.963 -0.256 4.854 1.00 98.38 93 ALA A O 1
ATOM 721 N N . ILE A 1 94 ? 1.675 -1.789 3.379 1.00 98.19 94 ILE A N 1
ATOM 722 C CA . ILE A 1 94 ? 2.216 -0.814 2.429 1.00 98.19 94 ILE A CA 1
ATOM 723 C C . ILE A 1 94 ? 1.482 -0.932 1.098 1.00 98.19 94 ILE A C 1
ATOM 725 O O . ILE A 1 94 ? 1.075 -2.027 0.700 1.00 98.19 94 ILE A O 1
ATOM 729 N N . ASN A 1 95 ? 1.316 0.194 0.408 1.00 97.44 95 ASN A N 1
ATOM 730 C CA . ASN A 1 95 ? 0.832 0.209 -0.964 1.00 97.44 95 ASN A CA 1
ATOM 731 C C . ASN A 1 95 ? 1.810 0.919 -1.897 1.00 97.44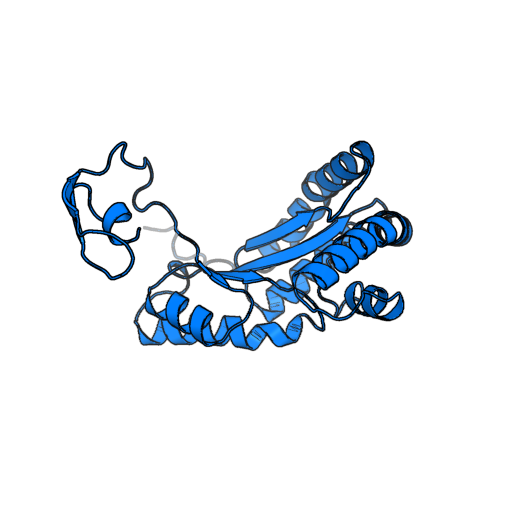 95 ASN A C 1
ATOM 733 O O . ASN A 1 95 ? 2.291 2.015 -1.604 1.00 97.44 95 ASN A O 1
ATOM 737 N N . SER A 1 96 ? 2.048 0.299 -3.047 1.00 97.12 96 SER A N 1
ATOM 738 C CA . SER A 1 96 ? 2.942 0.800 -4.088 1.00 97.12 96 SER A CA 1
ATOM 739 C C . SER A 1 96 ? 2.293 0.686 -5.459 1.00 97.12 96 SER A C 1
ATOM 741 O O . SER A 1 96 ? 1.369 -0.099 -5.669 1.00 97.12 96 SER A O 1
ATOM 743 N N . LEU A 1 97 ? 2.787 1.486 -6.401 1.00 97.25 97 LEU A N 1
ATOM 744 C CA . LEU A 1 97 ? 2.430 1.375 -7.812 1.00 97.25 97 LEU A CA 1
ATOM 745 C C . LEU A 1 97 ? 3.434 0.458 -8.511 1.00 97.25 97 LEU A C 1
ATOM 747 O O . LEU A 1 97 ? 4.615 0.443 -8.150 1.00 97.25 97 LEU A O 1
ATOM 751 N N . GLY A 1 98 ? 2.999 -0.255 -9.542 1.00 97.81 98 GLY A N 1
ATOM 752 C CA . GLY A 1 98 ? 3.912 -1.113 -10.277 1.00 97.81 98 GLY A CA 1
ATOM 753 C C . GLY A 1 98 ? 3.283 -1.883 -11.422 1.00 97.81 98 GLY A C 1
ATOM 754 O O . GLY A 1 98 ? 2.104 -1.716 -11.733 1.00 97.81 98 GLY A O 1
ATOM 755 N N . PHE A 1 99 ? 4.099 -2.714 -12.059 1.00 98.62 99 PHE A N 1
ATOM 756 C CA . PHE A 1 99 ? 3.703 -3.549 -13.182 1.00 98.62 99 PHE A CA 1
ATOM 757 C C . PHE A 1 99 ? 4.636 -4.754 -13.305 1.00 98.62 99 PHE A C 1
ATOM 759 O O . PHE A 1 99 ? 5.844 -4.627 -13.113 1.00 98.62 99 PHE A O 1
ATOM 766 N N . ILE A 1 100 ? 4.076 -5.917 -13.620 1.00 98.75 100 ILE A N 1
ATOM 767 C CA . ILE A 1 100 ? 4.814 -7.180 -13.679 1.00 98.75 100 ILE A CA 1
ATOM 768 C C . ILE A 1 100 ? 4.704 -7.716 -15.097 1.00 98.75 100 ILE A C 1
ATOM 770 O O . ILE A 1 100 ? 3.605 -7.811 -15.631 1.00 98.75 100 ILE A O 1
ATOM 774 N N . ALA A 1 101 ? 5.828 -8.076 -15.699 1.00 98.56 101 ALA A N 1
ATOM 775 C CA . ALA A 1 101 ? 5.851 -8.809 -16.959 1.00 98.56 101 ALA A CA 1
ATOM 776 C C . ALA A 1 101 ? 6.790 -10.005 -16.828 1.00 98.56 101 ALA A C 1
ATOM 778 O O . ALA A 1 101 ? 7.516 -10.122 -15.846 1.00 98.56 101 ALA A O 1
ATOM 779 N N . LYS A 1 102 ? 6.804 -10.884 -17.832 1.00 97.81 102 LYS A N 1
ATOM 780 C CA . LYS A 1 102 ? 7.662 -12.082 -17.856 1.00 97.81 102 LYS A CA 1
ATOM 781 C C . LYS A 1 102 ? 9.154 -11.781 -17.623 1.00 97.81 102 LYS A C 1
ATOM 783 O O . LYS A 1 102 ? 9.885 -12.621 -17.112 1.00 97.81 102 LYS A O 1
ATOM 788 N N . ASP A 1 103 ? 9.605 -10.587 -18.001 1.00 98.00 103 ASP A N 1
ATOM 789 C CA . ASP A 1 103 ? 10.979 -10.123 -17.849 1.00 98.00 103 ASP A CA 1
ATOM 790 C C . ASP A 1 103 ? 11.022 -8.621 -17.525 1.00 98.00 103 ASP A C 1
ATOM 792 O O . ASP A 1 103 ? 10.065 -7.878 -17.771 1.00 98.00 103 ASP A O 1
ATOM 796 N N . SER A 1 104 ? 12.153 -8.184 -16.963 1.00 97.12 104 SER A N 1
ATOM 797 C CA . SER A 1 104 ? 12.347 -6.810 -16.489 1.00 97.12 104 SER A CA 1
ATOM 798 C C . SER A 1 104 ? 12.175 -5.773 -17.597 1.00 97.12 104 SER A C 1
ATOM 800 O O . SER A 1 104 ? 11.587 -4.721 -17.355 1.00 97.12 104 SER A O 1
ATOM 802 N N . GLN A 1 105 ? 12.697 -6.042 -18.794 1.00 97.94 105 GLN A N 1
ATOM 803 C CA . GLN A 1 105 ? 12.720 -5.061 -19.875 1.00 97.94 105 GLN A CA 1
ATOM 804 C C . GLN A 1 105 ? 11.311 -4.852 -20.433 1.00 97.94 105 GLN A C 1
ATOM 806 O O . GLN A 1 105 ? 10.850 -3.717 -20.532 1.00 97.94 105 GLN A O 1
ATOM 811 N N . THR A 1 106 ? 10.574 -5.943 -20.662 1.00 98.06 106 THR A N 1
ATOM 812 C CA . THR A 1 106 ? 9.165 -5.894 -21.072 1.00 98.06 106 THR A CA 1
ATOM 813 C C . THR A 1 106 ? 8.317 -5.117 -20.059 1.00 98.06 106 THR A C 1
ATOM 815 O O . THR A 1 106 ? 7.477 -4.306 -20.456 1.00 98.06 106 THR A O 1
ATOM 818 N N . ALA A 1 107 ? 8.539 -5.317 -18.753 1.00 98.19 107 ALA A N 1
ATOM 819 C CA . ALA A 1 107 ? 7.808 -4.592 -17.713 1.00 98.19 107 ALA A CA 1
ATOM 820 C C . ALA A 1 107 ? 8.083 -3.080 -17.776 1.00 98.19 107 ALA A C 1
ATOM 822 O O . ALA A 1 107 ? 7.148 -2.277 -17.741 1.00 98.19 107 ALA A O 1
ATOM 823 N N . LEU A 1 108 ? 9.356 -2.696 -17.907 1.00 97.31 108 LEU A N 1
ATOM 824 C CA . LEU A 1 108 ? 9.785 -1.300 -17.987 1.00 97.31 108 LEU A CA 1
ATOM 825 C C . LEU A 1 108 ? 9.224 -0.593 -19.225 1.00 97.31 108 LEU A C 1
ATOM 827 O O . LEU A 1 108 ? 8.673 0.503 -19.094 1.00 97.31 108 LEU A O 1
ATOM 831 N N . ASP A 1 109 ? 9.327 -1.226 -20.392 1.00 96.88 109 ASP A N 1
ATOM 832 C CA . ASP A 1 109 ? 8.900 -0.654 -21.672 1.00 96.88 109 ASP A CA 1
ATOM 833 C C . ASP A 1 109 ? 7.380 -0.512 -21.755 1.00 96.88 109 ASP A C 1
ATOM 835 O O . ASP A 1 109 ? 6.870 0.498 -22.243 1.00 96.88 109 ASP A O 1
ATOM 839 N N . THR A 1 110 ? 6.646 -1.488 -21.214 1.00 96.75 110 THR A N 1
ATOM 840 C CA . THR A 1 110 ? 5.178 -1.455 -21.172 1.00 96.75 110 THR A CA 1
ATOM 841 C C . THR A 1 110 ? 4.675 -0.386 -20.205 1.00 96.75 110 THR A C 1
ATOM 843 O O . THR A 1 110 ? 3.720 0.336 -20.500 1.00 96.75 110 THR A O 1
ATOM 846 N N . TYR A 1 111 ? 5.309 -0.263 -19.036 1.00 97.50 111 TYR A N 1
ATOM 847 C CA . TYR A 1 111 ? 4.803 0.593 -17.969 1.00 97.50 111 TYR A CA 1
ATOM 848 C C . TYR A 1 111 ? 5.178 2.067 -18.132 1.00 97.50 111 TYR A C 1
ATOM 850 O O . TYR A 1 111 ? 4.366 2.942 -17.822 1.00 97.50 111 TYR A O 1
ATOM 858 N N . TYR A 1 112 ? 6.374 2.359 -18.652 1.00 96.56 112 TYR A N 1
ATOM 859 C CA . TYR A 1 112 ? 6.888 3.721 -18.803 1.00 96.56 112 TYR A CA 1
ATOM 860 C C . TYR A 1 112 ? 5.911 4.700 -19.484 1.00 96.56 112 TYR A C 1
ATOM 862 O O . TYR A 1 112 ? 5.607 5.741 -18.882 1.00 96.56 112 TYR A O 1
ATOM 870 N N . PRO A 1 113 ? 5.377 4.429 -20.694 1.00 95.62 113 PRO A N 1
ATOM 871 C CA . PRO A 1 113 ? 4.496 5.381 -21.369 1.00 95.62 113 PRO A CA 1
ATOM 872 C C . PRO A 1 113 ? 3.184 5.599 -20.603 1.00 95.62 113 PRO A C 1
ATOM 874 O O . PRO A 1 113 ? 2.728 6.737 -20.479 1.00 95.62 113 PRO A O 1
ATOM 877 N N . ALA A 1 114 ? 2.607 4.537 -20.031 1.00 95.88 114 ALA A N 1
ATOM 878 C CA . ALA A 1 114 ? 1.362 4.611 -19.269 1.00 95.88 114 ALA A CA 1
ATOM 879 C C . ALA A 1 114 ? 1.537 5.426 -17.977 1.00 95.88 114 ALA A C 1
ATOM 881 O O . ALA A 1 114 ? 0.788 6.375 -17.718 1.00 95.88 114 ALA A O 1
ATOM 882 N N . TYR A 1 115 ? 2.572 5.099 -17.202 1.00 95.75 115 TYR A N 1
ATOM 883 C CA . TYR A 1 115 ? 2.862 5.746 -15.930 1.00 95.75 115 TYR A CA 1
ATOM 884 C C . TYR A 1 115 ? 3.226 7.220 -16.113 1.00 95.75 115 TYR A C 1
ATOM 886 O O . TYR A 1 115 ? 2.680 8.082 -15.423 1.00 95.75 115 TYR A O 1
ATOM 894 N N . THR A 1 116 ? 4.117 7.542 -17.055 1.00 94.00 116 THR A N 1
ATOM 895 C CA . THR A 1 116 ? 4.545 8.933 -17.267 1.00 94.00 116 THR A CA 1
ATOM 896 C C . THR A 1 116 ? 3.410 9.817 -17.769 1.00 94.00 116 THR A C 1
ATOM 898 O O . THR A 1 116 ? 3.284 10.948 -17.298 1.00 94.00 116 THR A O 1
ATOM 901 N N . ALA A 1 117 ? 2.537 9.317 -18.650 1.00 93.62 117 ALA A N 1
ATOM 902 C CA . ALA A 1 117 ? 1.345 10.046 -19.078 1.00 93.62 117 ALA A CA 1
ATOM 903 C C . ALA A 1 117 ? 0.406 10.337 -17.895 1.00 93.62 117 ALA A C 1
ATOM 905 O O . ALA A 1 117 ? -0.025 11.478 -17.706 1.00 93.62 117 ALA A O 1
ATOM 906 N N . ALA A 1 118 ? 0.148 9.335 -17.049 1.00 93.62 118 ALA A N 1
ATOM 907 C CA . ALA A 1 118 ? -0.673 9.504 -15.854 1.00 93.62 118 ALA A CA 1
ATOM 908 C C . ALA A 1 118 ? -0.052 10.495 -14.858 1.00 93.62 118 ALA A C 1
ATOM 910 O O . ALA A 1 118 ? -0.744 11.376 -14.350 1.00 93.62 118 ALA A O 1
ATOM 911 N N . MET A 1 119 ? 1.255 10.405 -14.607 1.00 92.75 119 MET A N 1
ATOM 912 C CA . MET A 1 119 ? 1.943 11.305 -13.679 1.00 92.75 119 MET A CA 1
ATOM 913 C C . MET A 1 119 ? 2.027 12.738 -14.196 1.00 92.75 119 MET A C 1
ATOM 915 O O . MET A 1 119 ? 1.915 13.661 -13.398 1.00 92.75 119 MET A O 1
ATOM 919 N N . ARG A 1 120 ? 2.151 12.958 -15.510 1.00 90.69 120 ARG A N 1
ATOM 920 C CA . ARG A 1 120 ? 2.068 14.306 -16.102 1.00 90.69 120 ARG A CA 1
ATOM 921 C C . ARG A 1 120 ? 0.699 14.940 -15.884 1.00 90.69 120 ARG A C 1
ATOM 923 O O . ARG A 1 120 ? 0.622 16.113 -15.530 1.00 90.69 120 ARG A O 1
ATOM 930 N N . ARG A 1 121 ? -0.374 14.158 -16.019 1.00 89.94 121 ARG A N 1
ATOM 931 C CA . ARG A 1 121 ? -1.723 14.626 -15.693 1.00 89.94 121 ARG A CA 1
ATOM 932 C C . ARG A 1 121 ? -1.846 14.976 -14.209 1.00 89.94 121 ARG A C 1
ATOM 934 O O . ARG A 1 121 ? -2.258 16.085 -13.884 1.00 89.94 121 ARG A O 1
ATOM 941 N N . VAL A 1 122 ? -1.424 14.081 -13.314 1.00 88.00 122 VAL A N 1
ATOM 942 C CA . VAL A 1 122 ? -1.452 14.340 -11.863 1.00 88.00 122 VAL A CA 1
ATOM 943 C C . VAL A 1 122 ? -0.618 15.572 -11.502 1.00 88.00 122 VAL A C 1
ATOM 945 O O . VAL A 1 122 ? -1.048 16.378 -10.681 1.00 88.00 122 VAL A O 1
ATOM 948 N N . ALA A 1 123 ? 0.540 15.759 -12.135 1.00 88.38 123 ALA A N 1
ATOM 949 C CA . ALA A 1 123 ? 1.382 16.931 -11.937 1.00 88.38 123 ALA A CA 1
ATOM 950 C C . ALA A 1 123 ? 0.658 18.233 -1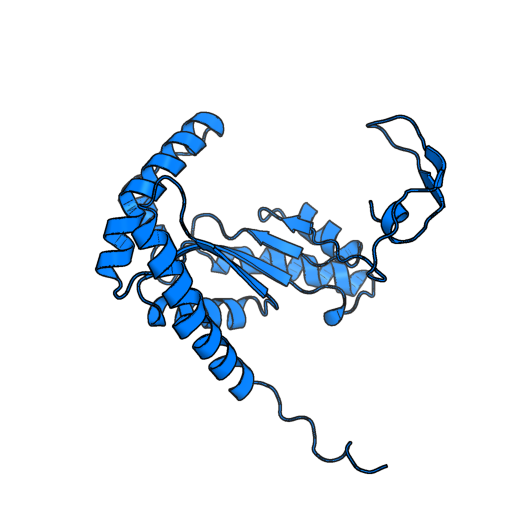2.303 1.00 88.38 123 ALA A C 1
ATOM 952 O O . ALA A 1 123 ? 0.705 19.179 -11.520 1.00 88.38 123 ALA A O 1
ATOM 953 N N . SER A 1 124 ? -0.086 18.253 -13.416 1.00 88.19 124 SER A N 1
ATOM 954 C CA . SER A 1 124 ? -0.893 19.418 -13.806 1.00 88.19 124 SER A CA 1
ATOM 955 C C . SER A 1 124 ? -2.022 19.742 -12.818 1.00 88.19 124 SER A C 1
ATOM 957 O O . SER A 1 124 ? -2.352 20.907 -12.627 1.00 88.19 124 SER A O 1
ATOM 959 N N . GLU A 1 125 ? -2.576 18.728 -12.147 1.00 88.56 125 GLU A N 1
ATOM 960 C CA . GLU A 1 125 ? -3.673 18.889 -11.184 1.00 88.56 125 GLU A CA 1
ATOM 961 C C . GLU A 1 125 ? -3.171 19.256 -9.775 1.00 88.56 125 GLU A C 1
ATOM 963 O O . GLU A 1 125 ? -3.859 19.948 -9.028 1.00 88.56 125 GLU A O 1
ATOM 968 N N . ARG A 1 126 ? -1.984 18.769 -9.387 1.00 84.06 126 ARG A N 1
ATOM 969 C CA . ARG A 1 126 ? -1.457 18.861 -8.011 1.00 84.06 126 ARG A CA 1
ATOM 970 C C . ARG A 1 126 ? -0.240 19.771 -7.855 1.00 84.06 126 ARG A C 1
ATOM 972 O O . ARG A 1 126 ? 0.303 19.857 -6.755 1.00 84.06 126 ARG A O 1
ATOM 979 N N . GLY A 1 127 ? 0.211 20.411 -8.934 1.00 80.69 127 GLY A N 1
ATOM 980 C CA . GLY A 1 127 ? 1.401 21.265 -8.938 1.00 80.69 127 GLY A CA 1
ATOM 981 C C . GLY A 1 127 ? 2.703 20.504 -8.672 1.00 80.69 127 GLY A C 1
ATOM 982 O O . GLY A 1 127 ? 3.645 21.072 -8.125 1.00 80.69 127 GLY A O 1
ATOM 983 N N . TRP A 1 128 ? 2.758 19.206 -8.991 1.00 82.31 128 TRP A N 1
ATOM 984 C CA . TRP A 1 128 ? 3.990 18.420 -8.858 1.00 82.31 128 TRP A CA 1
ATOM 985 C C . TRP A 1 128 ? 4.941 18.697 -10.025 1.00 82.31 128 TRP A C 1
ATOM 987 O O . TRP A 1 128 ? 4.524 19.148 -11.090 1.00 82.31 128 TRP A O 1
ATOM 997 N N . GLY A 1 129 ? 6.226 18.387 -9.840 1.00 82.06 129 GLY A N 1
ATOM 998 C CA . GLY A 1 129 ? 7.190 18.416 -10.937 1.00 82.06 129 GLY A CA 1
ATOM 999 C C . GLY A 1 129 ? 6.803 17.441 -12.054 1.00 82.06 129 GLY A C 1
ATOM 1000 O O . GLY A 1 129 ? 6.301 16.344 -11.796 1.00 82.06 129 GLY A O 1
ATOM 1001 N N . THR A 1 130 ? 7.046 17.838 -13.303 1.00 84.25 130 THR A N 1
ATOM 1002 C CA . THR A 1 130 ? 6.804 16.989 -14.475 1.00 84.25 130 THR A CA 1
ATOM 1003 C C . THR A 1 130 ? 7.652 15.721 -14.401 1.00 84.25 130 THR A C 1
ATOM 1005 O O . THR A 1 130 ? 8.857 15.785 -14.170 1.00 84.25 130 THR A O 1
ATOM 1008 N N . MET A 1 131 ? 7.034 14.565 -14.655 1.00 89.88 131 MET A N 1
ATOM 1009 C CA . MET A 1 131 ? 7.750 13.290 -14.709 1.00 89.88 131 MET A CA 1
ATOM 1010 C C . MET A 1 131 ? 8.716 13.258 -15.906 1.00 89.88 131 MET A C 1
ATOM 1012 O O . MET A 1 131 ? 8.280 13.245 -17.067 1.00 89.88 131 MET A O 1
ATOM 1016 N N . THR A 1 132 ? 10.018 13.249 -15.611 1.00 91.50 132 THR A N 1
ATOM 1017 C CA . THR A 1 132 ? 11.110 13.061 -16.578 1.00 91.50 132 THR A CA 1
ATOM 1018 C C . THR A 1 132 ? 11.488 11.584 -16.692 1.00 91.50 132 THR A C 1
ATOM 1020 O O . THR A 1 132 ? 11.059 10.761 -15.881 1.00 91.50 132 THR A O 1
ATOM 1023 N N . ARG A 1 133 ? 12.296 11.242 -17.705 1.00 92.94 133 ARG A N 1
ATOM 1024 C CA . ARG A 1 133 ? 12.827 9.883 -17.857 1.00 92.94 133 ARG A CA 1
ATOM 1025 C C . ARG A 1 133 ? 13.693 9.495 -16.657 1.00 92.94 133 ARG A C 1
ATOM 1027 O O . ARG A 1 133 ? 13.395 8.499 -16.015 1.00 92.94 133 ARG A O 1
ATOM 1034 N N . ASP A 1 134 ? 14.647 10.342 -16.283 1.00 94.25 134 ASP A N 1
ATOM 1035 C CA . ASP A 1 134 ? 15.535 10.095 -15.139 1.00 94.25 134 ASP A CA 1
ATOM 1036 C C . ASP A 1 134 ? 14.763 9.938 -13.820 1.00 94.25 134 ASP A C 1
ATOM 1038 O O . ASP A 1 134 ? 15.079 9.077 -13.001 1.00 94.25 134 ASP A O 1
ATOM 1042 N N . ALA A 1 135 ? 13.703 10.732 -13.619 1.00 92.56 135 ALA A N 1
ATOM 1043 C CA . ALA A 1 135 ? 12.850 10.620 -12.438 1.00 92.56 135 ALA A CA 1
ATOM 1044 C C . ALA A 1 135 ? 12.040 9.313 -12.416 1.00 92.56 135 ALA A C 1
ATOM 1046 O O . ALA A 1 135 ? 11.747 8.793 -11.339 1.00 92.56 135 ALA A O 1
ATOM 1047 N N . TYR A 1 136 ? 11.665 8.777 -13.580 1.00 94.81 136 TYR A N 1
ATOM 1048 C CA . TYR A 1 136 ? 11.072 7.447 -13.678 1.00 94.81 136 TYR A CA 1
ATOM 1049 C C . TYR A 1 136 ? 12.108 6.351 -13.422 1.00 94.81 136 TYR A C 1
ATOM 1051 O O . TYR A 1 136 ? 11.848 5.458 -12.618 1.00 94.81 136 TYR A O 1
ATOM 1059 N N . ASP A 1 137 ? 13.283 6.443 -14.047 1.00 95.56 137 ASP A N 1
ATOM 1060 C CA . ASP A 1 137 ? 14.351 5.450 -13.910 1.00 95.56 137 ASP A CA 1
ATOM 1061 C C . ASP A 1 137 ? 14.798 5.318 -12.449 1.00 95.56 137 ASP A C 1
ATOM 1063 O O . ASP A 1 137 ? 14.892 4.211 -11.923 1.00 95.56 137 ASP A O 1
ATOM 1067 N N . ALA A 1 138 ? 14.929 6.441 -11.737 1.00 95.69 138 ALA A N 1
ATOM 1068 C CA . ALA A 1 138 ? 15.205 6.460 -10.301 1.00 95.69 138 ALA A CA 1
ATOM 1069 C C . ALA A 1 138 ? 14.099 5.806 -9.448 1.00 95.69 138 ALA A C 1
ATOM 1071 O O . ALA A 1 138 ? 14.345 5.384 -8.319 1.00 95.69 138 ALA A O 1
ATOM 1072 N N . GLN A 1 139 ? 12.863 5.738 -9.948 1.00 95.75 139 GLN A N 1
ATOM 1073 C CA . GLN A 1 139 ? 11.748 5.131 -9.228 1.00 95.75 139 GLN A CA 1
ATOM 1074 C C . GLN A 1 139 ? 11.621 3.619 -9.439 1.00 95.75 139 GLN A C 1
ATOM 1076 O O . GLN A 1 139 ? 11.033 2.963 -8.578 1.00 95.75 139 GLN A O 1
ATOM 1081 N N . VAL A 1 140 ? 12.152 3.070 -10.532 1.00 96.81 140 VAL A N 1
ATOM 1082 C CA . VAL A 1 140 ? 12.091 1.631 -10.851 1.00 96.81 140 VAL A CA 1
ATOM 1083 C C . VAL A 1 140 ? 13.332 0.853 -10.404 1.00 96.81 140 VAL A C 1
ATOM 1085 O O . VAL A 1 140 ? 13.379 -0.362 -10.567 1.00 96.81 140 VAL A O 1
ATOM 1088 N N . THR A 1 141 ? 14.320 1.516 -9.793 1.00 96.62 141 THR A N 1
ATOM 1089 C CA . THR A 1 141 ? 15.464 0.830 -9.171 1.00 96.62 141 THR A CA 1
ATOM 1090 C C . THR A 1 141 ? 15.023 -0.038 -7.979 1.00 96.62 141 THR A C 1
ATOM 1092 O O . THR A 1 141 ? 13.911 0.137 -7.455 1.00 96.62 141 THR A O 1
ATOM 1095 N N . PRO A 1 142 ? 15.880 -0.948 -7.476 1.00 95.56 142 PRO A N 1
ATOM 1096 C CA . PRO A 1 142 ? 15.601 -1.694 -6.245 1.00 95.56 142 PRO A CA 1
ATOM 1097 C C . PRO A 1 142 ? 15.256 -0.789 -5.045 1.00 95.56 142 PRO A C 1
ATOM 1099 O O . PRO A 1 142 ? 14.415 -1.137 -4.213 1.00 95.56 142 PRO A O 1
ATOM 1102 N N . GLU A 1 143 ? 15.828 0.414 -4.984 1.00 95.44 143 GLU A N 1
ATOM 1103 C CA . GLU A 1 143 ? 15.622 1.425 -3.938 1.00 95.44 143 GLU A CA 1
ATOM 1104 C C . GLU A 1 143 ? 14.456 2.388 -4.213 1.00 95.44 143 GLU A C 1
ATOM 1106 O O . GLU A 1 143 ? 13.984 3.066 -3.290 1.00 95.44 143 GLU A O 1
ATOM 1111 N N . GLY A 1 144 ? 13.971 2.453 -5.453 1.00 97.19 144 GLY A N 1
ATOM 1112 C CA . GLY A 1 144 ? 12.883 3.330 -5.878 1.00 97.19 144 GLY A CA 1
ATOM 1113 C C . GLY A 1 144 ? 11.496 2.866 -5.415 1.00 97.19 144 GLY A C 1
ATOM 1114 O O . GLY A 1 144 ? 11.293 1.717 -5.032 1.00 97.19 144 GLY A O 1
ATOM 1115 N N . ALA A 1 145 ? 10.506 3.757 -5.428 1.00 96.25 145 ALA A N 1
ATOM 1116 C CA . ALA A 1 145 ? 9.164 3.465 -4.912 1.00 96.25 145 ALA A CA 1
ATOM 1117 C C . ALA A 1 145 ? 8.307 2.525 -5.791 1.00 96.25 145 ALA A C 1
ATOM 1119 O O . ALA A 1 145 ? 7.332 1.960 -5.291 1.00 96.25 145 ALA A O 1
ATOM 1120 N N . LEU A 1 146 ? 8.626 2.368 -7.081 1.00 97.81 146 LEU A N 1
ATOM 1121 C CA . LEU A 1 146 ? 7.825 1.577 -8.019 1.00 97.81 146 LEU A CA 1
ATOM 1122 C C . LEU A 1 146 ? 8.246 0.107 -8.024 1.00 97.81 146 LEU A C 1
ATOM 1124 O O . LEU A 1 146 ? 9.430 -0.219 -8.024 1.00 97.81 146 LEU A O 1
ATOM 1128 N N . TYR A 1 147 ? 7.265 -0.785 -8.075 1.00 98.31 147 TYR A N 1
ATOM 1129 C CA . TYR A 1 147 ? 7.463 -2.232 -8.155 1.00 98.31 147 TYR A CA 1
ATOM 1130 C C . TYR A 1 147 ? 7.264 -2.674 -9.605 1.00 98.31 147 TYR A C 1
ATOM 1132 O O . TYR A 1 147 ? 6.181 -3.112 -9.986 1.00 98.31 147 TYR A O 1
ATOM 1140 N N . VAL A 1 148 ? 8.286 -2.475 -10.439 1.00 98.44 148 VAL A N 1
ATOM 1141 C CA . VAL A 1 148 ? 8.229 -2.746 -11.884 1.00 98.44 148 VAL A CA 1
ATOM 1142 C C . VAL A 1 148 ? 9.341 -3.714 -12.255 1.00 98.44 148 VAL A C 1
ATOM 1144 O O . VAL A 1 148 ? 10.501 -3.409 -11.998 1.00 98.44 148 VAL A O 1
ATOM 1147 N N . GLY A 1 149 ? 9.003 -4.864 -12.837 1.00 98.44 149 GLY A N 1
ATOM 1148 C CA . GLY A 1 149 ? 10.007 -5.867 -13.194 1.00 98.44 149 GLY A CA 1
ATOM 1149 C C . GLY A 1 149 ? 9.448 -7.262 -13.464 1.00 98.44 149 GLY A C 1
ATOM 1150 O O . GLY A 1 149 ? 8.244 -7.441 -13.659 1.00 98.44 149 GLY A O 1
ATOM 1151 N N . SER A 1 150 ? 10.347 -8.245 -13.469 1.00 98.69 150 SER A N 1
ATOM 1152 C CA . SER A 1 150 ? 10.009 -9.672 -13.503 1.00 98.69 150 SER A CA 1
ATOM 1153 C C . SER A 1 150 ? 9.423 -10.148 -12.166 1.00 98.69 150 SER A C 1
ATOM 1155 O O . SER A 1 150 ? 9.651 -9.495 -11.142 1.00 98.69 150 SER A O 1
ATOM 1157 N N . PRO A 1 151 ? 8.731 -11.304 -12.112 1.00 98.75 151 PRO A N 1
ATOM 1158 C CA . PRO A 1 151 ? 8.213 -11.854 -10.859 1.00 98.75 151 PRO A CA 1
ATOM 1159 C C . PRO A 1 151 ? 9.282 -11.942 -9.765 1.00 98.75 151 PRO A C 1
ATOM 1161 O O . PRO A 1 151 ? 9.050 -11.491 -8.646 1.00 98.75 151 PRO A O 1
ATOM 1164 N N . GLN A 1 152 ? 10.487 -12.402 -10.115 1.00 98.56 152 GLN A N 1
ATOM 1165 C CA . GLN A 1 152 ? 11.619 -12.506 -9.193 1.00 98.56 152 GLN A CA 1
ATOM 1166 C C . GLN A 1 152 ? 12.005 -11.154 -8.570 1.00 98.56 152 GLN A C 1
ATOM 1168 O O . GLN A 1 152 ? 12.109 -11.048 -7.350 1.00 98.56 152 GLN A O 1
ATOM 1173 N N . GLN A 1 153 ? 12.151 -10.098 -9.379 1.00 98.56 153 GLN A N 1
ATOM 1174 C CA . GLN A 1 153 ? 12.501 -8.763 -8.873 1.00 98.56 153 GLN A CA 1
ATOM 1175 C C . GLN A 1 153 ? 11.420 -8.207 -7.937 1.00 98.56 153 GLN A C 1
ATOM 1177 O O . GLN A 1 153 ? 11.721 -7.531 -6.951 1.00 98.56 153 GLN A O 1
ATOM 1182 N N . ILE A 1 154 ? 10.148 -8.490 -8.231 1.00 98.56 154 ILE A N 1
ATOM 1183 C CA . ILE A 1 154 ? 9.024 -8.069 -7.391 1.00 98.56 154 ILE A CA 1
ATOM 1184 C C . ILE A 1 154 ? 9.037 -8.823 -6.059 1.00 98.56 154 ILE A C 1
ATOM 1186 O O . ILE A 1 154 ? 8.871 -8.191 -5.017 1.00 98.56 154 ILE A O 1
ATOM 1190 N N . VAL A 1 155 ? 9.274 -10.140 -6.075 1.00 98.69 155 VAL A N 1
ATOM 1191 C CA . VAL A 1 155 ? 9.410 -10.969 -4.865 1.00 98.69 155 VAL A CA 1
ATOM 1192 C C . VAL A 1 155 ? 10.529 -10.433 -3.976 1.00 98.69 155 VAL A C 1
ATOM 1194 O O . VAL A 1 155 ? 10.280 -10.121 -2.813 1.00 98.69 155 VAL A O 1
ATOM 1197 N N . GLU A 1 156 ? 11.731 -10.259 -4.527 1.00 98.38 156 GLU A N 1
ATOM 1198 C CA . GLU A 1 156 ? 12.900 -9.753 -3.796 1.00 98.38 156 GLU A CA 1
ATOM 1199 C C . GLU A 1 156 ? 12.614 -8.397 -3.150 1.00 98.38 156 GLU A C 1
ATOM 1201 O O . GLU A 1 156 ? 12.895 -8.180 -1.971 1.00 98.38 156 GLU A O 1
ATOM 1206 N N . LYS A 1 157 ? 11.981 -7.488 -3.896 1.00 98.19 157 LYS A N 1
ATOM 1207 C CA . LYS A 1 157 ? 11.651 -6.158 -3.389 1.00 98.19 157 LYS A CA 1
ATOM 1208 C C . LYS A 1 157 ? 10.583 -6.193 -2.295 1.00 98.19 157 LYS A C 1
ATOM 1210 O O . LYS A 1 157 ? 10.697 -5.448 -1.319 1.00 98.19 157 LYS A O 1
ATOM 1215 N N . ILE A 1 158 ? 9.571 -7.059 -2.415 1.00 98.38 158 ILE A N 1
ATOM 1216 C CA . ILE A 1 158 ? 8.563 -7.261 -1.362 1.00 98.38 158 ILE A CA 1
ATOM 1217 C C . ILE A 1 158 ? 9.244 -7.771 -0.092 1.00 98.38 158 ILE A C 1
ATOM 1219 O O . ILE A 1 158 ? 9.051 -7.166 0.960 1.00 98.38 158 ILE A O 1
ATOM 1223 N N . LEU A 1 159 ? 10.077 -8.810 -0.190 1.00 98.38 159 LEU A N 1
ATOM 1224 C CA . LEU A 1 159 ? 10.784 -9.388 0.957 1.00 98.38 159 LEU A CA 1
ATOM 1225 C C . LEU A 1 159 ? 11.703 -8.364 1.629 1.00 98.38 159 LEU A C 1
ATOM 1227 O O . LEU A 1 159 ? 11.608 -8.160 2.835 1.00 98.38 159 LEU A O 1
ATOM 1231 N N . HIS A 1 160 ? 12.484 -7.613 0.854 1.00 97.62 160 HIS A N 1
ATOM 1232 C CA . HIS A 1 160 ? 13.354 -6.558 1.385 1.00 97.62 160 HIS A CA 1
ATOM 1233 C C . HIS A 1 160 ? 12.574 -5.449 2.094 1.00 97.62 160 HIS A C 1
ATOM 1235 O O . HIS A 1 160 ? 12.942 -4.965 3.166 1.00 97.62 160 HIS A O 1
ATOM 1241 N N . SER A 1 161 ? 11.449 -5.030 1.513 1.00 97.62 161 SER A N 1
ATOM 1242 C CA . SER A 1 161 ? 10.576 -4.049 2.159 1.00 97.62 161 SER A CA 1
ATOM 1243 C C . SER A 1 161 ? 9.867 -4.624 3.391 1.00 97.62 161 SER A C 1
ATOM 1245 O O . SER A 1 161 ? 9.549 -3.877 4.316 1.00 97.62 161 SER A O 1
ATOM 1247 N N . HIS A 1 162 ? 9.638 -5.938 3.444 1.00 97.81 162 HIS A N 1
ATOM 1248 C CA . HIS A 1 162 ? 9.102 -6.624 4.615 1.00 97.81 162 HIS A CA 1
ATOM 1249 C C . HIS A 1 162 ? 10.141 -6.694 5.731 1.00 97.81 162 HIS A C 1
ATOM 1251 O O . HIS A 1 162 ? 9.814 -6.336 6.851 1.00 97.81 162 HIS A O 1
ATOM 1257 N N . GLU A 1 163 ? 11.398 -7.013 5.439 1.00 97.00 163 GLU A N 1
ATOM 1258 C CA . GLU A 1 163 ? 12.487 -6.955 6.424 1.00 97.00 163 GLU A CA 1
ATOM 1259 C C . GLU A 1 163 ? 12.635 -5.554 7.026 1.00 97.00 163 GLU A C 1
ATOM 1261 O O . GLU A 1 163 ? 12.812 -5.381 8.232 1.00 97.00 163 GLU A O 1
ATOM 1266 N N . VAL A 1 164 ? 12.519 -4.521 6.189 1.00 97.12 164 VAL A N 1
ATOM 1267 C CA . VAL A 1 164 ? 12.674 -3.143 6.650 1.00 97.12 164 VAL A CA 1
ATOM 1268 C C . VAL A 1 164 ? 11.433 -2.624 7.357 1.00 97.12 164 VAL A C 1
ATOM 1270 O O . VAL A 1 164 ? 11.583 -1.916 8.342 1.00 97.12 164 VAL A O 1
ATOM 1273 N N . PHE A 1 165 ? 10.217 -2.896 6.895 1.00 97.00 165 PHE A N 1
ATOM 1274 C CA . PHE A 1 165 ? 9.011 -2.320 7.504 1.00 97.00 165 PHE A CA 1
ATOM 1275 C C . PHE A 1 165 ? 8.317 -3.251 8.498 1.00 97.00 165 PHE A C 1
ATOM 1277 O O . PHE A 1 165 ? 7.564 -2.778 9.347 1.00 97.00 165 PHE A O 1
ATOM 1284 N N . GLY A 1 166 ? 8.539 -4.557 8.408 1.00 96.25 166 GLY A N 1
ATOM 1285 C CA . GLY A 1 166 ? 7.763 -5.585 9.098 1.00 96.25 166 GLY A CA 1
ATOM 1286 C C . GLY A 1 166 ? 6.277 -5.496 8.766 1.00 96.25 166 GLY A C 1
ATOM 1287 O O . GLY A 1 166 ? 5.465 -5.556 9.676 1.00 96.25 166 GLY A O 1
ATOM 1288 N N . HIS A 1 167 ? 5.914 -5.188 7.519 1.00 97.56 167 HIS A N 1
ATOM 1289 C CA . HIS A 1 167 ? 4.518 -4.962 7.140 1.00 97.56 167 HIS A CA 1
ATOM 1290 C C . HIS A 1 167 ? 3.763 -6.292 6.981 1.00 97.56 167 HIS A C 1
ATOM 1292 O O . HIS A 1 167 ? 4.286 -7.245 6.410 1.00 97.56 167 HIS A O 1
ATOM 1298 N N . ASP A 1 168 ? 2.513 -6.333 7.423 1.00 97.00 168 ASP A N 1
ATOM 1299 C CA . ASP A 1 168 ? 1.644 -7.516 7.443 1.00 97.00 168 ASP A CA 1
ATOM 1300 C C . ASP A 1 168 ? 0.910 -7.737 6.113 1.00 97.00 168 ASP A C 1
ATOM 1302 O O . ASP A 1 168 ? 0.365 -8.807 5.838 1.00 97.00 168 ASP A O 1
ATOM 1306 N N . ARG A 1 169 ? 0.839 -6.693 5.280 1.00 97.62 169 ARG A N 1
ATOM 1307 C CA . ARG A 1 169 ? 0.144 -6.728 3.992 1.00 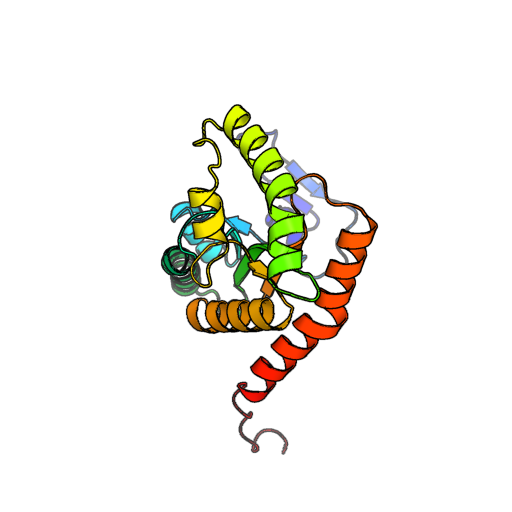97.62 169 ARG A CA 1
ATOM 1308 C C . ARG A 1 169 ? 0.844 -5.868 2.952 1.00 97.62 169 ARG A C 1
ATOM 1310 O O . ARG A 1 169 ? 1.102 -4.687 3.170 1.00 97.62 169 ARG A O 1
ATOM 1317 N N . PHE A 1 170 ? 1.067 -6.447 1.783 1.00 98.38 170 PHE A N 1
ATOM 1318 C CA . PHE A 1 170 ? 1.524 -5.729 0.603 1.00 98.38 170 PHE A CA 1
ATOM 1319 C C . PHE A 1 170 ? 0.354 -5.525 -0.364 1.00 98.38 170 PHE A C 1
ATOM 1321 O O . PHE A 1 170 ? -0.400 -6.461 -0.631 1.00 98.38 170 PHE A O 1
ATOM 1328 N N . ILE A 1 171 ? 0.181 -4.303 -0.868 1.00 98.31 171 ILE A N 1
ATOM 1329 C CA . ILE A 1 171 ? -0.845 -3.957 -1.856 1.00 98.31 171 ILE A CA 1
ATOM 1330 C C . ILE A 1 171 ? -0.156 -3.362 -3.081 1.00 98.31 171 ILE A C 1
ATOM 1332 O O . ILE A 1 171 ? 0.439 -2.285 -3.012 1.00 98.31 171 ILE A O 1
ATOM 1336 N N . LEU A 1 172 ? -0.287 -4.033 -4.220 1.00 97.69 172 LEU A N 1
ATOM 1337 C CA . LEU A 1 172 ? 0.202 -3.526 -5.493 1.00 97.69 172 LEU A CA 1
ATOM 1338 C C . LEU A 1 172 ? -0.951 -2.922 -6.289 1.00 97.69 172 LEU A C 1
ATOM 1340 O O . LEU A 1 172 ? -1.869 -3.631 -6.698 1.00 97.69 172 LEU A O 1
ATOM 1344 N N . GLN A 1 173 ? -0.894 -1.617 -6.546 1.00 97.00 173 GLN A N 1
ATOM 1345 C CA . GLN A 1 173 ? -1.704 -1.032 -7.604 1.00 97.00 173 GLN A CA 1
ATOM 1346 C C . GLN A 1 173 ? -1.039 -1.370 -8.936 1.00 97.00 173 GLN A C 1
ATOM 1348 O O . GLN A 1 173 ? -0.074 -0.726 -9.362 1.00 97.00 173 GLN A O 1
ATOM 1353 N N . LEU A 1 174 ? -1.554 -2.430 -9.545 1.00 94.69 174 LEU A N 1
ATOM 1354 C CA . LEU A 1 174 ? -1.034 -2.987 -10.775 1.00 94.69 174 LEU A CA 1
ATOM 1355 C C . LEU A 1 174 ? -1.544 -2.151 -11.951 1.00 94.69 174 LEU A C 1
ATOM 1357 O O . LEU A 1 174 ? -2.735 -2.106 -12.246 1.00 94.69 174 LEU A O 1
ATOM 1361 N N . GLY A 1 175 ? -0.618 -1.428 -12.572 1.00 87.56 175 GLY A N 1
ATOM 1362 C CA . GLY A 1 175 ? -0.896 -0.481 -13.636 1.00 87.56 175 GLY A CA 1
ATOM 1363 C C . GLY A 1 175 ? -1.389 0.892 -13.168 1.00 87.56 175 GLY A C 1
ATOM 1364 O O . GLY A 1 175 ? -2.207 1.050 -12.264 1.00 87.56 175 GLY A O 1
ATOM 1365 N N . THR A 1 176 ? -0.868 1.930 -13.816 1.00 92.50 176 THR A N 1
ATOM 1366 C CA . THR A 1 176 ? -1.245 3.332 -13.634 1.00 92.50 176 THR A CA 1
ATOM 1367 C C . THR A 1 176 ? -1.219 3.982 -15.008 1.00 92.50 176 THR A C 1
ATOM 1369 O O . THR A 1 176 ? -0.233 3.853 -15.730 1.00 92.50 176 THR A O 1
ATOM 1372 N N . GLY A 1 177 ? -2.302 4.665 -15.376 1.00 91.69 177 GLY A N 1
ATOM 1373 C CA . GLY A 1 177 ? -2.519 5.100 -16.755 1.00 91.69 177 GLY A CA 1
ATOM 1374 C C . GLY A 1 177 ? -3.101 3.987 -17.625 1.00 91.69 177 GLY A C 1
ATOM 1375 O O . GLY A 1 177 ? -3.730 3.057 -17.123 1.00 91.69 177 GLY A O 1
ATOM 1376 N N . THR A 1 178 ? -2.924 4.106 -18.938 1.00 94.31 178 THR A N 1
ATOM 1377 C CA . THR A 1 178 ? -3.544 3.198 -19.911 1.00 94.31 178 THR A CA 1
ATOM 1378 C C . THR A 1 178 ? -2.598 2.059 -20.262 1.00 94.31 178 THR A C 1
ATOM 1380 O O . THR A 1 178 ? -1.630 2.263 -20.989 1.00 94.31 178 THR A O 1
ATOM 1383 N N . ILE A 1 179 ? -2.900 0.857 -19.773 1.00 96.19 179 ILE A N 1
ATOM 1384 C CA . ILE A 1 179 ? -2.194 -0.383 -20.119 1.00 96.19 179 ILE A CA 1
ATOM 1385 C C . ILE A 1 179 ? -3.146 -1.259 -20.940 1.00 96.19 179 ILE A C 1
ATOM 1387 O O . ILE A 1 179 ? -4.321 -1.361 -20.568 1.00 96.19 179 ILE A O 1
ATOM 1391 N N . PRO A 1 180 ? -2.693 -1.891 -22.040 1.00 96.19 180 PRO A N 1
ATOM 1392 C CA . PRO A 1 180 ? -3.529 -2.819 -22.790 1.00 96.19 180 PRO A CA 1
ATOM 1393 C C . PRO A 1 180 ? -4.108 -3.902 -21.875 1.00 96.19 180 PRO A C 1
ATOM 1395 O O . PRO A 1 180 ? -3.394 -4.500 -21.073 1.00 96.19 180 PRO A O 1
ATOM 1398 N N . HIS A 1 181 ? -5.407 -4.176 -22.003 1.00 97.31 181 HIS A N 1
ATOM 1399 C CA . HIS A 1 181 ? -6.113 -5.081 -21.090 1.00 97.31 181 HIS A CA 1
ATOM 1400 C C . HIS A 1 181 ? -5.469 -6.475 -21.005 1.00 97.31 181 HIS A C 1
ATOM 1402 O O . HIS A 1 181 ? -5.366 -7.041 -19.922 1.00 97.31 181 HIS A O 1
ATOM 1408 N N . ARG A 1 182 ? -4.968 -6.996 -22.132 1.00 98.06 182 ARG A N 1
ATOM 1409 C CA . ARG A 1 182 ? -4.248 -8.275 -22.181 1.00 98.06 182 ARG A CA 1
ATOM 1410 C C . ARG A 1 182 ? -2.988 -8.276 -21.309 1.00 98.06 182 ARG A C 1
ATOM 1412 O O . ARG A 1 182 ? -2.765 -9.240 -20.588 1.00 98.06 182 ARG A O 1
ATOM 1419 N N . GLU A 1 183 ? -2.206 -7.199 -21.346 1.00 97.94 183 GLU A N 1
ATOM 1420 C CA . GLU A 1 183 ? -0.990 -7.061 -20.535 1.00 97.94 183 GLU A CA 1
ATOM 1421 C C . GLU A 1 183 ? -1.329 -6.925 -19.045 1.00 97.94 183 GLU A C 1
ATOM 1423 O O . GLU A 1 183 ? -0.660 -7.502 -18.195 1.00 97.94 183 GLU A O 1
ATOM 1428 N N . MET A 1 184 ? -2.424 -6.228 -18.718 1.00 98.19 184 MET A N 1
ATOM 1429 C CA . MET A 1 184 ? -2.946 -6.157 -17.350 1.00 98.19 184 MET A CA 1
ATOM 1430 C C . MET A 1 184 ? -3.345 -7.541 -16.813 1.00 98.19 184 MET A C 1
ATOM 1432 O O . MET A 1 184 ? -2.991 -7.881 -15.687 1.00 98.19 184 MET A O 1
ATOM 1436 N N . LEU A 1 185 ? -4.061 -8.349 -17.605 1.00 98.44 185 LEU A N 1
ATOM 1437 C CA . LEU A 1 185 ? -4.446 -9.708 -17.208 1.00 98.44 185 LEU A CA 1
ATOM 1438 C C . LEU A 1 185 ? -3.226 -10.616 -17.020 1.00 98.44 185 LEU A C 1
ATOM 1440 O O . LEU A 1 185 ? -3.155 -11.315 -16.014 1.00 98.44 185 LEU A O 1
ATOM 1444 N N . ALA A 1 186 ? -2.249 -10.554 -17.930 1.00 98.50 186 ALA A N 1
ATOM 1445 C CA . ALA A 1 186 ? -1.002 -11.308 -17.801 1.00 98.50 186 ALA A CA 1
ATOM 1446 C C . ALA A 1 186 ? -0.227 -10.911 -16.532 1.00 98.50 186 ALA A C 1
ATOM 1448 O O . ALA A 1 186 ? 0.266 -11.765 -15.804 1.00 98.50 186 ALA A O 1
ATOM 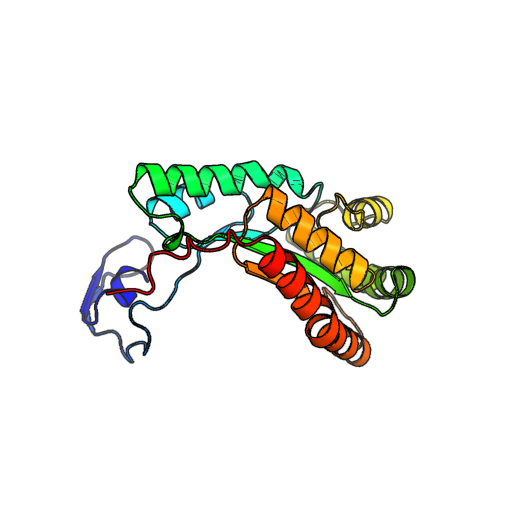1449 N N . ALA A 1 187 ? -0.172 -9.618 -16.216 1.00 98.56 187 ALA A N 1
ATOM 1450 C CA . ALA A 1 187 ? 0.469 -9.125 -15.005 1.00 98.56 187 ALA A CA 1
ATOM 1451 C C . ALA A 1 187 ? -0.261 -9.570 -13.718 1.00 98.56 187 ALA A C 1
ATOM 1453 O O . ALA A 1 187 ? 0.393 -9.888 -12.723 1.00 98.56 187 ALA A O 1
ATOM 1454 N N . ILE A 1 188 ? -1.601 -9.642 -13.728 1.00 98.62 188 ILE A N 1
ATOM 1455 C CA . ILE A 1 188 ? -2.397 -10.216 -12.625 1.00 98.62 188 ILE A CA 1
ATOM 1456 C C . ILE A 1 188 ? -2.116 -11.714 -12.474 1.00 98.62 188 ILE A C 1
ATOM 1458 O O . ILE A 1 188 ? -1.955 -12.185 -11.348 1.00 98.62 188 ILE A O 1
ATOM 1462 N N . GLU A 1 189 ? -2.041 -12.449 -13.586 1.00 98.75 189 GLU A N 1
ATOM 1463 C CA . GLU A 1 189 ? -1.715 -13.876 -13.589 1.00 98.75 189 GLU A CA 1
ATOM 1464 C C . GLU A 1 189 ? -0.344 -14.112 -12.953 1.00 98.75 189 GLU A C 1
ATOM 1466 O O . GLU A 1 189 ? -0.280 -14.817 -11.953 1.00 98.75 189 GLU A O 1
ATOM 1471 N N . LEU A 1 190 ? 0.707 -13.426 -13.418 1.00 98.81 190 LEU A N 1
ATOM 1472 C CA . LEU A 1 190 ? 2.057 -13.499 -12.840 1.00 98.81 190 LEU A CA 1
ATOM 1473 C C . LEU A 1 190 ? 2.081 -13.137 -11.347 1.00 98.81 190 LEU A C 1
ATOM 1475 O O . LEU A 1 190 ? 2.778 -13.771 -10.551 1.00 98.81 190 LEU A O 1
ATOM 1479 N N . TYR A 1 191 ? 1.309 -12.125 -10.937 1.00 98.62 191 TYR A N 1
ATOM 1480 C CA . TYR A 1 191 ? 1.219 -11.754 -9.526 1.00 98.62 191 TYR A CA 1
ATOM 1481 C C . TYR A 1 191 ? 0.608 -12.883 -8.679 1.00 98.62 191 TYR A C 1
ATOM 1483 O O . TYR A 1 191 ? 1.111 -13.190 -7.596 1.00 98.62 191 TYR A O 1
ATOM 1491 N N . GLY A 1 192 ? -0.455 -13.517 -9.179 1.00 98.38 192 GLY A N 1
ATOM 1492 C CA . GLY A 1 192 ? -1.172 -14.595 -8.501 1.00 98.38 192 GLY A CA 1
ATOM 1493 C C . GLY A 1 192 ? -0.464 -15.949 -8.515 1.00 98.38 192 GLY A C 1
ATOM 1494 O O . GLY A 1 192 ? -0.497 -16.650 -7.504 1.00 98.38 192 GLY A O 1
ATOM 1495 N N . SER A 1 193 ? 0.155 -16.320 -9.636 1.00 98.62 193 SER A N 1
ATOM 1496 C CA . SER A 1 193 ? 0.734 -17.649 -9.862 1.00 98.62 193 SER A CA 1
ATOM 1497 C C . SER A 1 193 ? 2.207 -17.751 -9.470 1.00 98.62 193 SER A C 1
ATOM 1499 O O . SER A 1 193 ? 2.632 -18.827 -9.056 1.00 98.62 193 SER A O 1
ATOM 1501 N N . GLU A 1 194 ? 2.972 -16.658 -9.541 1.00 98.69 194 GLU A N 1
ATOM 1502 C CA . GLU A 1 194 ? 4.414 -16.675 -9.265 1.00 98.69 194 GLU A CA 1
ATOM 1503 C C . GLU A 1 194 ? 4.776 -15.862 -8.019 1.00 98.69 194 GLU A C 1
ATOM 1505 O O . GLU A 1 194 ? 5.358 -16.393 -7.071 1.00 98.69 194 GLU A O 1
ATOM 1510 N N . VAL A 1 195 ? 4.392 -14.582 -7.970 1.00 98.69 195 VAL A N 1
ATOM 1511 C CA . VAL A 1 195 ? 4.856 -13.670 -6.909 1.00 98.69 195 VAL A CA 1
ATOM 1512 C C . VAL A 1 195 ? 4.270 -14.018 -5.544 1.00 98.69 195 VAL A C 1
ATOM 1514 O O . VAL A 1 195 ? 5.012 -14.163 -4.572 1.00 98.69 195 VAL A O 1
ATOM 1517 N N . ILE A 1 196 ? 2.942 -14.140 -5.441 1.00 98.38 196 ILE A N 1
ATOM 1518 C CA . ILE A 1 196 ? 2.279 -14.417 -4.159 1.00 98.38 196 ILE A CA 1
ATOM 1519 C C . ILE A 1 196 ? 2.766 -15.746 -3.546 1.00 98.38 196 ILE A C 1
ATOM 1521 O O . ILE A 1 196 ? 3.109 -15.738 -2.358 1.00 98.38 196 ILE A O 1
ATOM 1525 N N . PRO A 1 197 ? 2.832 -16.871 -4.289 1.00 98.38 197 PRO A N 1
ATOM 1526 C CA . PRO A 1 197 ? 3.359 -18.124 -3.754 1.00 98.38 197 PRO A CA 1
ATOM 1527 C C . PRO A 1 197 ? 4.821 -18.025 -3.312 1.00 98.38 197 PRO A C 1
ATOM 1529 O O . PRO A 1 197 ? 5.140 -18.479 -2.213 1.00 98.38 197 PRO A O 1
ATOM 1532 N N . ALA A 1 198 ? 5.688 -17.384 -4.103 1.00 98.50 198 ALA A N 1
ATOM 1533 C CA . ALA A 1 198 ? 7.106 -17.248 -3.773 1.00 98.50 198 ALA A CA 1
ATOM 1534 C C . ALA A 1 198 ? 7.335 -16.425 -2.493 1.00 98.50 198 ALA A C 1
ATOM 1536 O O . ALA A 1 198 ? 8.065 -16.864 -1.603 1.00 98.50 198 ALA A O 1
ATOM 1537 N N . VAL A 1 199 ? 6.652 -15.280 -2.341 1.00 98.25 199 VAL A N 1
ATOM 1538 C CA . VAL A 1 199 ? 6.725 -14.463 -1.114 1.00 98.25 199 VAL A CA 1
ATOM 1539 C C . VAL A 1 199 ? 6.230 -15.252 0.097 1.00 98.25 199 VAL A C 1
ATOM 1541 O O . VAL A 1 199 ? 6.889 -15.268 1.135 1.00 98.25 199 VAL A O 1
ATOM 1544 N N . ARG A 1 200 ? 5.084 -15.937 -0.020 1.00 97.25 200 ARG A N 1
ATOM 1545 C CA . ARG A 1 200 ? 4.534 -16.743 1.082 1.00 97.25 200 ARG A CA 1
ATOM 1546 C C . ARG A 1 200 ? 5.475 -17.868 1.490 1.00 97.25 200 ARG A C 1
ATOM 1548 O O . ARG A 1 200 ? 5.663 -18.075 2.683 1.00 97.25 200 ARG A O 1
ATOM 1555 N N . SER A 1 201 ? 6.068 -18.561 0.520 1.00 97.19 201 SER A N 1
ATOM 1556 C CA . SER A 1 201 ? 7.037 -19.623 0.785 1.00 97.19 201 SER A CA 1
ATOM 1557 C C . SER A 1 201 ? 8.248 -19.083 1.544 1.00 97.19 201 SER A C 1
ATOM 1559 O O . SER A 1 201 ? 8.612 -19.640 2.574 1.00 97.19 201 SER A O 1
ATOM 1561 N N . ALA A 1 202 ? 8.834 -17.975 1.082 1.00 96.75 202 ALA A N 1
ATOM 1562 C CA . ALA A 1 202 ? 10.006 -17.375 1.715 1.00 96.75 202 ALA A CA 1
ATOM 1563 C C . ALA A 1 202 ? 9.731 -16.898 3.154 1.00 96.75 202 ALA A C 1
ATOM 1565 O O . ALA A 1 202 ? 10.562 -17.089 4.039 1.00 96.75 202 ALA A O 1
ATOM 1566 N N . LEU A 1 203 ? 8.556 -16.315 3.414 1.00 94.19 203 LEU A N 1
ATOM 1567 C CA . LEU A 1 203 ? 8.184 -15.857 4.758 1.00 94.19 203 LEU A CA 1
ATOM 1568 C C . LEU A 1 203 ? 7.798 -17.007 5.699 1.00 94.19 203 LEU A C 1
ATOM 1570 O O . LEU A 1 203 ? 8.068 -16.919 6.894 1.00 94.19 203 LEU A O 1
ATOM 1574 N N . ALA A 1 204 ? 7.215 -18.095 5.186 1.00 90.06 204 ALA A N 1
ATOM 1575 C CA . ALA A 1 204 ? 6.894 -19.274 5.990 1.00 90.06 204 ALA A CA 1
ATOM 1576 C C . ALA A 1 204 ? 8.154 -19.995 6.498 1.00 90.06 204 ALA A C 1
ATOM 1578 O O . ALA A 1 204 ? 8.171 -20.461 7.632 1.00 90.06 204 ALA A O 1
ATOM 1579 N N . THR A 1 205 ? 9.224 -20.043 5.697 1.00 66.94 205 THR A N 1
ATOM 1580 C CA . THR A 1 205 ? 10.521 -20.608 6.112 1.00 66.94 205 THR A CA 1
ATOM 1581 C C . THR A 1 205 ? 11.198 -19.794 7.222 1.00 66.94 205 THR A C 1
ATOM 1583 O O . THR A 1 205 ? 11.976 -20.346 7.992 1.00 66.94 205 THR A O 1
ATOM 1586 N N . ASN A 1 206 ? 10.869 -18.505 7.339 1.00 58.03 206 ASN A N 1
ATOM 1587 C CA . ASN A 1 206 ? 11.446 -17.587 8.324 1.00 58.03 206 ASN A CA 1
ATOM 1588 C C . ASN A 1 206 ? 10.554 -17.361 9.559 1.00 58.03 206 ASN A C 1
ATOM 1590 O O . ASN A 1 206 ? 10.904 -16.555 10.422 1.00 58.03 206 ASN A O 1
ATOM 1594 N N . ALA A 1 207 ? 9.406 -18.039 9.662 1.00 45.44 207 ALA A N 1
ATOM 1595 C CA . ALA A 1 207 ? 8.582 -17.979 10.863 1.00 45.44 207 ALA A CA 1
ATOM 1596 C C . ALA A 1 207 ? 9.283 -18.736 12.008 1.00 45.44 207 ALA A C 1
ATOM 1598 O O . ALA A 1 207 ? 9.743 -19.859 11.785 1.00 45.44 207 ALA A O 1
ATOM 1599 N N . PRO A 1 208 ? 9.379 -18.171 13.229 1.00 39.03 208 PRO A N 1
ATOM 1600 C CA . PRO A 1 208 ? 9.879 -18.927 14.370 1.00 39.03 208 PRO A CA 1
ATOM 1601 C C . PRO A 1 208 ? 9.024 -20.186 14.548 1.00 39.03 208 PRO A C 1
ATOM 1603 O O . PRO A 1 208 ? 7.795 -20.109 14.600 1.00 39.03 208 PRO A O 1
ATOM 1606 N N . VAL A 1 209 ? 9.684 -21.347 14.599 1.00 38.19 209 VAL A N 1
ATOM 1607 C CA . VAL A 1 209 ? 9.045 -22.622 14.937 1.00 38.19 209 VAL A CA 1
ATOM 1608 C C . VAL A 1 209 ? 8.416 -22.442 16.322 1.00 38.19 209 VAL A C 1
ATOM 1610 O O . VAL A 1 209 ? 9.149 -22.099 17.249 1.00 38.19 209 VAL A O 1
ATOM 1613 N N . PRO A 1 210 ? 7.091 -22.602 16.491 1.00 40.41 210 PRO A N 1
ATOM 1614 C CA . PRO A 1 210 ? 6.502 -22.546 17.820 1.00 40.41 210 PRO A CA 1
ATOM 1615 C C . PRO A 1 210 ? 7.089 -23.678 18.667 1.00 40.41 210 PRO A C 1
ATOM 1617 O O . PRO A 1 210 ? 7.148 -24.820 18.202 1.00 40.41 210 PRO A O 1
ATOM 1620 N N . ASP A 1 211 ? 7.542 -23.346 19.880 1.00 37.84 211 ASP A N 1
ATOM 1621 C CA . ASP A 1 211 ? 8.121 -24.303 20.825 1.00 37.84 211 ASP A CA 1
ATOM 1622 C C . ASP A 1 211 ? 7.213 -25.533 20.948 1.00 37.84 211 ASP A C 1
ATOM 1624 O O . ASP A 1 211 ? 6.019 -25.438 21.254 1.00 37.84 211 ASP A O 1
ATOM 1628 N N . SER A 1 212 ? 7.782 -26.709 20.683 1.00 39.38 212 SER A N 1
ATOM 1629 C CA . SER A 1 212 ? 7.068 -27.980 20.553 1.00 39.38 212 SER A CA 1
ATOM 1630 C C . SER A 1 212 ? 6.563 -28.564 21.882 1.00 39.38 212 SER A C 1
ATOM 1632 O O . SER A 1 212 ? 6.385 -29.775 21.979 1.00 39.38 212 SER A O 1
ATOM 1634 N N . GLU A 1 213 ? 6.320 -27.744 22.904 1.00 36.31 213 GLU A N 1
ATOM 1635 C CA . GLU A 1 213 ? 5.787 -28.187 24.203 1.00 36.31 213 GLU A CA 1
ATOM 1636 C C . GLU A 1 213 ? 4.320 -27.792 24.447 1.00 36.31 213 GLU A C 1
ATOM 1638 O O . GLU A 1 213 ? 3.720 -28.256 25.410 1.00 36.31 213 GLU A O 1
ATOM 1643 N N . ALA A 1 214 ? 3.673 -27.032 23.556 1.00 34.88 214 ALA A N 1
ATOM 1644 C CA . ALA A 1 214 ? 2.277 -26.607 23.747 1.00 34.88 214 ALA A CA 1
ATOM 1645 C C . ALA A 1 214 ? 1.206 -27.506 23.077 1.00 34.88 214 ALA A C 1
ATOM 1647 O O . ALA A 1 214 ? 0.064 -27.078 22.925 1.00 34.88 214 ALA A O 1
ATOM 1648 N N . ILE A 1 215 ? 1.537 -28.744 22.673 1.00 37.09 215 ILE A N 1
ATOM 1649 C CA . ILE A 1 215 ? 0.563 -29.730 22.127 1.00 37.09 215 ILE A CA 1
ATOM 1650 C C . ILE A 1 215 ? 0.363 -30.933 23.077 1.00 37.09 215 ILE A C 1
ATOM 1652 O O . ILE A 1 215 ? -0.099 -31.999 22.683 1.00 37.09 215 ILE A O 1
ATOM 1656 N N . ALA A 1 216 ? 0.646 -30.776 24.370 1.00 34.66 216 ALA A N 1
ATOM 1657 C CA . ALA A 1 216 ? 0.273 -31.782 25.363 1.00 34.66 216 ALA A CA 1
ATOM 1658 C C . ALA A 1 216 ? -0.223 -31.142 26.665 1.00 34.66 216 ALA A C 1
ATOM 1660 O O . ALA A 1 216 ? 0.545 -31.008 27.614 1.00 34.66 216 ALA A O 1
ATOM 1661 N N . LEU A 1 217 ? -1.506 -30.749 26.675 1.00 35.62 217 LEU A N 1
ATOM 1662 C CA . LEU A 1 217 ? -2.531 -31.051 27.697 1.00 35.62 217 LEU A CA 1
ATOM 1663 C C . LEU A 1 217 ? -3.818 -30.261 27.426 1.00 35.62 217 LEU A C 1
ATOM 1665 O O . LEU A 1 217 ? -3.757 -29.013 27.379 1.00 35.62 217 LEU A O 1
#

Solvent-accessible surface area (backbone atoms only — not comparable to full-atom values): 11992 Å² total; per-residue (Å²): 104,70,63,58,63,75,29,58,59,30,75,50,78,67,91,90,54,82,63,42,79,72,42,72,59,78,83,76,73,92,50,91,71,62,89,65,69,42,79,30,83,66,50,62,70,56,25,30,52,30,11,52,67,43,30,23,36,34,38,46,42,73,68,52,58,43,74,73,53,42,62,39,56,50,40,16,53,50,28,12,50,77,58,74,33,53,68,88,60,37,42,36,28,39,33,30,46,30,34,44,30,97,38,45,64,62,14,47,66,62,42,49,64,16,38,42,56,40,42,39,53,50,14,74,78,68,75,46,76,73,63,45,69,68,62,49,56,56,20,47,37,94,57,16,22,34,50,47,13,17,48,66,60,45,33,54,48,51,52,54,49,30,73,69,60,67,45,78,38,84,43,74,44,72,61,52,59,75,66,60,67,69,58,53,51,51,23,50,47,45,43,65,72,47,24,50,52,51,45,51,54,59,53,60,75,68,50,81,79,75,73,92,70,82,88,74,133